Protein AF-A0A812TAD8-F1 (afdb_monomer_lite)

Structure (mmCIF, N/CA/C/O backbone):
data_AF-A0A812TAD8-F1
#
_entry.id   AF-A0A812TAD8-F1
#
loop_
_atom_site.group_PDB
_atom_site.id
_atom_site.type_symbol
_atom_site.label_atom_id
_atom_site.label_alt_id
_atom_site.label_comp_id
_atom_site.label_asym_id
_atom_site.label_entity_id
_atom_site.label_seq_id
_atom_site.pdbx_PDB_ins_code
_atom_site.Cartn_x
_atom_site.Cartn_y
_atom_site.Cartn_z
_atom_site.occupancy
_atom_site.B_iso_or_equiv
_atom_site.auth_seq_id
_atom_site.auth_comp_id
_atom_site.auth_asym_id
_atom_site.auth_atom_id
_atom_site.pdbx_PDB_model_num
ATOM 1 N N . ALA A 1 1 ? -6.724 8.523 0.392 1.00 80.69 1 ALA A N 1
ATOM 2 C CA . ALA A 1 1 ? -7.926 7.692 0.159 1.00 80.69 1 ALA A CA 1
ATOM 3 C C . ALA A 1 1 ? -8.614 8.134 -1.128 1.00 80.69 1 ALA A C 1
ATOM 5 O O . ALA A 1 1 ? -8.585 9.322 -1.426 1.00 80.69 1 ALA A O 1
ATOM 6 N N . VAL A 1 2 ? -9.219 7.210 -1.877 1.00 78.44 2 VAL A N 1
ATOM 7 C CA . VAL A 1 2 ? -10.034 7.530 -3.063 1.00 78.44 2 VAL A CA 1
ATOM 8 C C . VAL A 1 2 ? -11.506 7.395 -2.679 1.00 78.44 2 VAL A C 1
ATOM 10 O O . VAL A 1 2 ? -11.887 6.391 -2.084 1.00 78.44 2 VAL A O 1
ATOM 13 N N . THR A 1 3 ? -12.317 8.417 -2.946 1.00 87.31 3 THR A N 1
ATOM 14 C CA . THR A 1 3 ? -13.754 8.410 -2.620 1.00 87.31 3 THR A CA 1
ATOM 15 C C . THR A 1 3 ? -14.567 7.660 -3.677 1.00 87.31 3 THR A C 1
ATOM 17 O O . THR A 1 3 ? -14.092 7.411 -4.783 1.00 87.31 3 THR A O 1
ATOM 20 N N . THR A 1 4 ? -15.838 7.367 -3.386 1.00 82.81 4 THR A N 1
ATOM 21 C CA . THR A 1 4 ? -16.790 6.810 -4.371 1.00 82.81 4 THR A CA 1
ATOM 22 C C . THR A 1 4 ? -17.029 7.732 -5.574 1.00 82.81 4 THR A C 1
ATOM 24 O O . THR A 1 4 ? -17.463 7.273 -6.624 1.00 82.81 4 THR A O 1
ATOM 27 N N . GLY A 1 5 ? -16.711 9.025 -5.446 1.00 85.69 5 GLY A N 1
ATOM 28 C CA . GLY A 1 5 ? -16.698 9.998 -6.540 1.00 85.69 5 GLY A CA 1
ATOM 29 C C . GLY A 1 5 ? -15.369 10.072 -7.303 1.00 85.69 5 GLY A C 1
ATOM 30 O O . GLY A 1 5 ? -15.151 11.051 -8.011 1.00 85.69 5 GLY A O 1
ATOM 31 N N . TYR A 1 6 ? -14.469 9.095 -7.133 1.00 87.44 6 TYR A N 1
ATOM 32 C CA . TYR A 1 6 ? -13.137 9.036 -7.756 1.00 87.44 6 TYR A CA 1
ATOM 33 C C . TYR A 1 6 ? -12.222 10.223 -7.419 1.00 87.44 6 TYR A C 1
ATOM 35 O O . TYR A 1 6 ? -11.310 10.554 -8.178 1.00 87.44 6 TYR A O 1
ATOM 43 N N . GLN A 1 7 ? -12.444 10.884 -6.281 1.00 92.44 7 GLN A N 1
ATOM 44 C CA . GLN A 1 7 ? -11.595 11.985 -5.826 1.00 92.44 7 GLN A CA 1
ATOM 45 C C . GLN A 1 7 ? -10.517 11.474 -4.877 1.00 92.44 7 GLN A C 1
ATOM 47 O O . GLN A 1 7 ? -10.801 10.694 -3.965 1.00 92.44 7 GLN A O 1
ATOM 52 N N . LEU A 1 8 ? -9.286 11.954 -5.059 1.00 92.25 8 LEU A N 1
ATOM 53 C CA . LEU A 1 8 ? -8.203 11.708 -4.118 1.00 92.25 8 LEU A CA 1
ATOM 54 C C . LEU A 1 8 ? -8.278 12.700 -2.955 1.00 92.25 8 LEU A C 1
ATOM 56 O O . LEU A 1 8 ? -8.188 13.909 -3.147 1.00 92.25 8 LEU A O 1
ATOM 60 N N . VAL A 1 9 ? -8.400 12.166 -1.743 1.00 91.75 9 VAL A N 1
ATOM 61 C CA . VAL A 1 9 ? -8.322 12.917 -0.488 1.00 91.75 9 VAL A CA 1
ATOM 62 C C . VAL A 1 9 ? -7.076 12.470 0.269 1.00 91.75 9 VAL A C 1
ATOM 64 O O . VAL A 1 9 ? -6.924 11.280 0.571 1.00 91.75 9 VAL A O 1
ATOM 67 N N . CYS A 1 10 ? -6.200 13.420 0.590 1.00 90.69 10 CYS A N 1
ATOM 68 C CA . CYS A 1 10 ? -4.980 13.193 1.362 1.00 90.69 10 CYS A CA 1
ATOM 69 C C . CYS A 1 10 ? -5.065 13.880 2.729 1.00 90.69 10 CYS A C 1
ATOM 71 O O . CYS A 1 10 ? -5.654 14.951 2.864 1.00 90.69 10 CYS A O 1
ATOM 73 N N . PHE A 1 11 ? -4.488 13.245 3.744 1.00 90.06 11 PHE A N 1
ATOM 74 C CA . PHE A 1 11 ? -4.411 13.744 5.115 1.00 90.06 11 PHE A CA 1
ATOM 75 C C . PHE A 1 11 ? -3.192 13.121 5.808 1.00 90.06 11 PHE A C 1
ATOM 77 O O . PHE A 1 11 ? -2.805 12.004 5.469 1.00 90.06 11 PHE A O 1
ATOM 84 N N . GLY A 1 12 ? -2.616 13.818 6.792 1.00 89.12 12 GLY A N 1
ATOM 85 C CA . GLY A 1 12 ? -1.438 13.361 7.538 1.00 89.12 12 GLY A CA 1
ATOM 86 C C . GLY A 1 12 ? -0.249 14.315 7.418 1.00 89.12 12 GLY A C 1
ATOM 87 O O . GLY A 1 12 ? -0.435 15.513 7.195 1.00 89.12 12 GLY A O 1
ATOM 88 N N . ASP A 1 13 ? 0.967 13.786 7.596 1.00 86.25 13 ASP A N 1
ATOM 89 C CA . ASP A 1 13 ? 2.198 14.555 7.385 1.00 86.25 13 ASP A CA 1
ATOM 90 C C . ASP A 1 13 ? 2.289 15.055 5.939 1.00 86.25 13 ASP A C 1
ATOM 92 O O . ASP A 1 13 ? 1.987 14.337 4.984 1.00 86.25 13 ASP A O 1
ATOM 96 N N . ASN A 1 14 ? 2.733 16.300 5.789 1.00 94.25 14 ASN A N 1
ATOM 97 C CA . ASN A 1 14 ? 2.860 16.955 4.492 1.00 94.25 14 ASN A CA 1
ATOM 98 C C . ASN A 1 14 ? 4.188 17.706 4.342 1.00 94.25 14 ASN A C 1
ATOM 100 O O . ASN A 1 14 ? 4.284 18.695 3.617 1.00 94.25 14 ASN A O 1
ATOM 104 N N . LYS A 1 15 ? 5.232 17.279 5.059 1.00 94.62 15 LYS A N 1
ATOM 105 C CA . LYS A 1 15 ? 6.535 17.956 5.062 1.00 94.62 15 LYS A CA 1
ATOM 106 C C . LYS A 1 15 ? 7.171 18.080 3.671 1.00 94.62 15 LYS A C 1
ATOM 108 O O . LYS A 1 15 ? 7.939 19.012 3.436 1.00 94.62 15 LYS A O 1
ATOM 113 N N . PHE A 1 16 ? 6.883 17.142 2.776 1.00 94.31 16 PHE A N 1
ATOM 114 C CA . PHE A 1 16 ? 7.415 17.088 1.416 1.00 94.31 16 PHE A CA 1
ATOM 115 C C . PHE A 1 16 ? 6.367 17.405 0.343 1.00 94.31 16 PHE A C 1
ATOM 117 O O . PHE A 1 16 ? 6.663 17.241 -0.836 1.00 94.31 16 PHE A O 1
ATOM 124 N N . GLY A 1 17 ? 5.159 17.833 0.722 1.00 96.12 17 GLY A N 1
ATOM 125 C CA . GLY A 1 17 ? 4.048 18.006 -0.217 1.00 96.12 17 GLY A CA 1
ATOM 126 C C . GLY A 1 17 ? 3.370 16.690 -0.615 1.00 96.12 17 GLY A C 1
ATOM 127 O O . GLY A 1 17 ? 2.677 16.630 -1.625 1.00 96.12 17 GLY A O 1
ATOM 128 N N . GLN A 1 18 ? 3.563 15.603 0.144 1.00 95.94 18 GLN A N 1
ATOM 129 C CA . GLN A 1 18 ? 2.979 14.290 -0.166 1.00 95.94 18 GLN A CA 1
ATOM 130 C C . GLN A 1 18 ? 1.449 14.216 -0.000 1.00 95.94 18 GLN A C 1
ATOM 132 O O . GLN A 1 18 ? 0.826 13.250 -0.443 1.00 95.94 18 GLN A O 1
ATOM 137 N N . CYS A 1 19 ? 0.837 15.243 0.592 1.00 95.56 19 CYS A N 1
ATOM 138 C CA . CYS A 1 19 ? -0.606 15.458 0.643 1.00 95.56 19 CYS A CA 1
ATOM 139 C C . CYS A 1 19 ? -1.090 16.590 -0.288 1.00 95.56 19 CYS A C 1
ATOM 141 O O . CYS A 1 19 ? -2.298 16.818 -0.359 1.00 95.56 19 CYS A O 1
ATOM 143 N N . ASP A 1 20 ? -0.199 17.270 -1.020 1.00 96.31 20 ASP A N 1
ATOM 144 C CA . ASP A 1 20 ? -0.552 18.363 -1.936 1.00 96.31 20 ASP A CA 1
ATOM 145 C C . ASP A 1 20 ? -1.085 17.805 -3.265 1.00 96.31 20 ASP A C 1
ATOM 147 O O . ASP A 1 20 ? -0.381 17.748 -4.274 1.00 96.31 20 ASP A O 1
ATOM 151 N N . VAL A 1 21 ? -2.347 17.362 -3.259 1.00 96.12 21 VAL A N 1
ATOM 152 C CA . VAL A 1 21 ? -3.009 16.785 -4.440 1.00 96.12 21 VAL A CA 1
ATOM 153 C C . VAL A 1 21 ? -2.995 17.792 -5.603 1.00 96.12 21 VAL A C 1
ATOM 155 O O . VAL A 1 21 ? -3.567 18.879 -5.469 1.00 96.12 21 VAL A O 1
ATOM 158 N N . PRO A 1 22 ? -2.403 17.447 -6.766 1.00 95.50 22 PRO A N 1
ATOM 159 C CA . PRO A 1 22 ? -2.375 18.342 -7.915 1.00 95.50 22 PRO A CA 1
ATOM 160 C C . PRO A 1 22 ? -3.795 18.704 -8.387 1.00 95.50 22 PRO A C 1
ATOM 162 O O . PRO A 1 22 ? -4.591 17.797 -8.645 1.00 95.50 22 PRO A O 1
ATOM 165 N N . PRO A 1 23 ? -4.126 19.995 -8.595 1.00 91.88 23 PRO A N 1
ATOM 166 C CA . PRO A 1 23 ? -5.462 20.403 -9.047 1.00 91.88 23 PRO A CA 1
ATOM 167 C C . PRO A 1 23 ? -5.883 19.788 -10.390 1.00 91.88 23 PRO A C 1
ATOM 169 O O . PRO A 1 23 ? -7.070 19.647 -10.671 1.00 91.88 23 PRO A O 1
ATOM 172 N N . SER A 1 24 ? -4.909 19.418 -11.224 1.00 91.94 24 SER A N 1
ATOM 173 C CA . SER A 1 24 ? -5.101 18.809 -12.542 1.00 91.94 24 SER A CA 1
ATOM 174 C C . SER A 1 24 ? -5.111 17.275 -12.535 1.00 91.94 24 SER A C 1
ATOM 176 O O . SER A 1 24 ? -5.134 16.683 -13.611 1.00 91.94 24 SER A O 1
ATOM 178 N N . LEU A 1 25 ? -5.082 16.618 -11.367 1.00 94.62 25 LEU A N 1
ATOM 179 C CA . LEU A 1 25 ? -4.992 15.154 -11.270 1.00 94.62 25 LEU A CA 1
ATOM 180 C C . LEU A 1 25 ? -6.200 14.433 -11.899 1.00 94.62 25 LEU A C 1
ATOM 182 O O . LEU A 1 25 ? -6.051 13.353 -12.468 1.00 94.62 25 LEU A O 1
ATOM 186 N N . GLY A 1 26 ? -7.387 15.040 -11.827 1.00 93.56 26 GLY A N 1
ATOM 187 C CA . GLY A 1 26 ? -8.627 14.450 -12.333 1.00 93.56 26 GLY A CA 1
ATOM 188 C C . GLY A 1 26 ? -9.139 13.289 -11.472 1.00 93.56 26 GLY A C 1
ATOM 189 O O . GLY A 1 26 ? -8.872 13.223 -10.272 1.00 93.56 26 GLY A O 1
ATOM 190 N N . MET A 1 27 ? -9.918 12.392 -12.085 1.00 92.44 27 MET A N 1
ATOM 191 C CA . MET A 1 27 ? -10.475 11.211 -11.414 1.00 92.44 27 MET A CA 1
ATOM 192 C C . MET A 1 27 ? -9.406 10.136 -11.214 1.00 92.44 27 MET A C 1
ATOM 194 O O . MET A 1 27 ? -8.676 9.812 -12.152 1.00 92.44 27 MET A O 1
ATOM 198 N N . VAL A 1 28 ? -9.357 9.556 -10.018 1.00 91.38 28 VAL A N 1
ATOM 199 C CA . VAL A 1 28 ? -8.354 8.576 -9.580 1.00 91.38 28 VAL A CA 1
ATOM 200 C C . VAL A 1 28 ? -9.002 7.210 -9.372 1.00 91.38 28 VAL A C 1
ATOM 202 O O . VAL A 1 28 ? -10.064 7.115 -8.764 1.00 91.38 28 VAL A O 1
ATOM 205 N N . THR A 1 29 ? -8.357 6.152 -9.863 1.00 83.31 29 THR A N 1
ATOM 206 C CA . THR A 1 29 ? -8.818 4.754 -9.757 1.00 83.31 29 THR A CA 1
ATOM 207 C C . THR A 1 29 ? -7.962 3.915 -8.815 1.00 83.31 29 THR A C 1
ATOM 209 O O . THR A 1 29 ? -8.467 2.969 -8.218 1.00 83.31 29 THR A O 1
ATOM 212 N N . ALA A 1 30 ? -6.692 4.273 -8.632 1.00 83.50 30 ALA A N 1
ATOM 213 C CA . ALA A 1 30 ? -5.810 3.645 -7.656 1.00 83.50 30 ALA A CA 1
ATOM 214 C C . ALA A 1 30 ? -4.862 4.677 -7.049 1.00 83.50 30 ALA A C 1
ATOM 216 O O . ALA A 1 30 ? -4.491 5.659 -7.692 1.00 83.50 30 ALA A O 1
ATOM 217 N N . VAL A 1 31 ? -4.450 4.449 -5.807 1.00 92.75 31 VAL A N 1
ATOM 218 C CA . VAL A 1 31 ? -3.470 5.287 -5.116 1.00 92.75 31 VAL A CA 1
ATOM 219 C C . VAL A 1 31 ? -2.567 4.415 -4.258 1.00 92.75 31 VAL A C 1
ATOM 221 O O . VAL A 1 31 ? -3.023 3.434 -3.675 1.00 92.75 31 VAL A O 1
ATOM 224 N N . SER A 1 32 ? -1.302 4.798 -4.149 1.00 94.50 32 SER A N 1
ATOM 225 C CA . SER A 1 32 ? -0.365 4.237 -3.187 1.00 94.50 32 SER A CA 1
ATOM 226 C C . SER A 1 32 ? 0.439 5.360 -2.540 1.00 94.50 32 SER A C 1
ATOM 228 O O . SER A 1 32 ? 0.877 6.289 -3.220 1.00 94.50 32 SER A O 1
ATOM 230 N N . ALA A 1 33 ? 0.585 5.289 -1.220 1.00 93.06 33 ALA A N 1
ATOM 231 C CA . ALA A 1 33 ? 1.380 6.222 -0.436 1.00 93.06 33 ALA A CA 1
ATOM 232 C C . ALA A 1 33 ? 2.666 5.521 0.007 1.00 93.06 33 ALA A C 1
ATOM 234 O O . ALA A 1 33 ? 2.599 4.472 0.645 1.00 93.06 33 ALA A O 1
ATOM 235 N N . GLY A 1 34 ? 3.806 6.105 -0.350 1.00 92.56 34 GLY A N 1
ATOM 236 C CA . GLY A 1 34 ? 5.115 5.732 0.173 1.00 92.56 34 GLY A CA 1
ATOM 237 C C . GLY A 1 34 ? 5.449 6.513 1.444 1.00 92.56 34 GLY A C 1
ATOM 238 O O . GLY A 1 34 ? 4.606 7.219 2.001 1.00 92.56 34 GLY A O 1
ATOM 239 N N . THR A 1 35 ? 6.702 6.444 1.899 1.00 91.31 35 THR A N 1
ATOM 240 C CA . THR A 1 35 ? 7.126 7.148 3.129 1.00 91.31 35 THR A CA 1
ATOM 241 C C . THR A 1 35 ? 7.030 8.670 3.003 1.00 91.31 35 THR A C 1
ATOM 243 O O . THR A 1 35 ? 6.707 9.362 3.968 1.00 91.31 35 THR A O 1
ATOM 246 N N . GLY A 1 36 ? 7.356 9.212 1.828 1.00 93.75 36 GLY A N 1
ATOM 247 C CA . GLY A 1 36 ? 7.440 10.658 1.610 1.00 93.75 36 GLY A CA 1
ATOM 248 C C . GLY A 1 36 ? 6.779 11.145 0.330 1.00 93.75 36 GLY A C 1
ATOM 249 O O . GLY A 1 36 ? 6.905 12.325 0.023 1.00 93.75 36 GLY A O 1
ATOM 250 N N . HIS A 1 37 ? 6.107 10.278 -0.423 1.00 97.38 37 HIS A N 1
ATOM 251 C CA . HIS A 1 37 ? 5.472 10.597 -1.700 1.00 97.38 37 HIS A CA 1
ATOM 252 C C . HIS A 1 37 ? 4.175 9.813 -1.875 1.00 97.38 37 HIS A C 1
ATOM 254 O O . HIS A 1 37 ? 3.965 8.774 -1.254 1.00 97.38 37 HIS A O 1
ATOM 260 N N . THR A 1 38 ? 3.309 10.314 -2.746 1.00 98.19 38 THR A N 1
ATOM 261 C CA . THR A 1 38 ? 2.035 9.690 -3.101 1.00 98.19 38 THR A CA 1
ATOM 262 C C . THR A 1 38 ? 1.969 9.542 -4.609 1.00 98.19 38 THR A C 1
ATOM 264 O O . THR A 1 38 ? 2.282 10.477 -5.342 1.00 98.19 38 THR A O 1
ATOM 267 N N . CYS A 1 39 ? 1.527 8.380 -5.076 1.00 97.88 39 CYS A N 1
ATOM 268 C CA . CYS A 1 39 ? 1.320 8.093 -6.486 1.00 97.88 39 CYS A CA 1
ATOM 269 C C . CYS A 1 39 ? -0.128 7.683 -6.738 1.00 97.88 39 CYS A C 1
ATOM 271 O O . CYS A 1 39 ? -0.678 6.841 -6.031 1.00 97.88 39 CYS A O 1
ATOM 273 N N . ALA A 1 40 ? -0.740 8.263 -7.764 1.00 97.06 40 ALA A N 1
ATOM 274 C CA . ALA A 1 40 ? -2.128 8.048 -8.131 1.00 97.06 40 ALA A CA 1
ATOM 275 C C . ALA A 1 40 ? -2.247 7.681 -9.612 1.00 97.06 40 ALA A C 1
ATOM 277 O O . ALA A 1 40 ? -1.643 8.317 -10.477 1.00 97.06 40 ALA A O 1
ATOM 278 N N . VAL A 1 41 ? -3.048 6.657 -9.894 1.00 91.38 41 VAL A N 1
ATOM 279 C CA . VAL A 1 41 ? -3.439 6.254 -11.245 1.00 91.38 41 VAL A CA 1
ATOM 280 C C . VAL A 1 41 ? -4.763 6.929 -11.569 1.00 91.38 41 VAL A C 1
ATOM 282 O O . VAL A 1 41 ? -5.736 6.798 -10.823 1.00 91.38 41 VAL A O 1
ATOM 285 N N . THR A 1 42 ? -4.805 7.671 -12.670 1.00 93.06 42 THR A N 1
ATOM 286 C CA . THR A 1 42 ? -6.022 8.347 -13.124 1.00 93.06 42 THR A CA 1
ATOM 287 C C . THR A 1 42 ? -6.961 7.379 -13.847 1.00 93.06 42 THR A C 1
ATOM 289 O O . THR A 1 42 ? -6.560 6.301 -14.282 1.00 93.06 42 THR A O 1
ATOM 292 N N . MET A 1 43 ? -8.215 7.778 -14.065 1.00 86.44 43 MET A N 1
ATOM 293 C CA . MET A 1 43 ? -9.185 6.994 -14.846 1.00 86.44 43 MET A CA 1
ATOM 294 C C . MET A 1 43 ? -8.752 6.761 -16.307 1.00 86.44 43 MET A C 1
ATOM 296 O O . MET A 1 43 ? -9.209 5.816 -16.943 1.00 86.44 43 MET A O 1
ATOM 300 N N . HIS A 1 44 ? -7.842 7.584 -16.834 1.00 87.62 44 HIS A N 1
ATOM 301 C CA . HIS A 1 44 ? -7.238 7.395 -18.158 1.00 87.62 44 HIS A CA 1
ATOM 302 C C . HIS A 1 44 ? -5.984 6.500 -18.129 1.00 87.62 44 HIS A C 1
ATOM 304 O O . HIS A 1 44 ? -5.349 6.300 -19.162 1.00 87.62 44 HIS A O 1
ATOM 310 N N . GLY A 1 45 ? -5.615 5.975 -16.956 1.00 85.62 45 GLY A N 1
ATOM 311 C CA . GLY A 1 45 ? -4.446 5.123 -16.750 1.00 85.62 45 GLY A CA 1
ATOM 312 C C . GLY A 1 45 ? -3.111 5.868 -16.734 1.00 85.62 45 GLY A C 1
ATOM 313 O O . GLY A 1 45 ? -2.064 5.233 -16.833 1.00 85.62 45 GLY A O 1
ATOM 314 N N . SER A 1 46 ? -3.116 7.200 -16.619 1.00 95.81 46 SER A N 1
ATOM 315 C CA . SER A 1 46 ? -1.892 7.974 -16.380 1.00 95.81 46 SER A CA 1
ATOM 316 C C . SER A 1 46 ? -1.452 7.819 -14.927 1.00 95.81 46 SER A C 1
ATOM 318 O O . SER A 1 46 ? -2.287 7.867 -14.026 1.00 95.81 46 SER A O 1
ATOM 320 N N . LEU A 1 47 ? -0.147 7.696 -14.691 1.00 97.69 47 LEU A N 1
ATOM 321 C CA . LEU A 1 47 ? 0.427 7.722 -13.348 1.00 97.69 47 LEU A CA 1
ATOM 322 C C . LEU A 1 47 ? 0.927 9.129 -13.012 1.00 97.69 47 LEU A C 1
ATOM 324 O O . LEU A 1 47 ? 1.698 9.709 -13.774 1.00 97.69 47 LEU A O 1
ATOM 328 N N . VAL A 1 48 ? 0.522 9.659 -11.861 1.00 98.19 48 VAL A N 1
ATOM 329 C CA . VAL A 1 48 ? 1.004 10.940 -11.334 1.00 98.19 48 VAL A CA 1
ATOM 330 C C . VAL A 1 48 ? 1.521 10.724 -9.920 1.00 98.19 48 VAL A C 1
ATOM 332 O O . VAL A 1 48 ? 0.790 10.230 -9.066 1.00 98.19 48 VAL A O 1
ATOM 335 N N . CYS A 1 49 ? 2.768 11.116 -9.672 1.00 98.19 49 CYS A N 1
ATOM 336 C CA . CYS A 1 49 ? 3.398 11.051 -8.358 1.00 98.19 49 CYS A CA 1
ATOM 337 C C . CYS A 1 49 ? 3.765 12.456 -7.872 1.00 98.19 49 CYS A C 1
ATOM 339 O O . CYS A 1 49 ? 4.183 13.299 -8.667 1.00 98.19 49 CYS A O 1
ATOM 341 N N . PHE A 1 50 ? 3.595 12.714 -6.579 1.00 98.31 50 PHE A N 1
ATOM 342 C CA . PHE A 1 50 ? 3.879 14.000 -5.946 1.00 98.31 50 PHE A CA 1
ATOM 343 C C . PHE A 1 50 ? 4.378 13.815 -4.506 1.00 98.31 50 PHE A C 1
ATOM 345 O O . PHE A 1 50 ? 4.110 12.801 -3.861 1.00 98.31 50 PHE A O 1
ATOM 352 N N . GLY A 1 51 ? 5.121 14.801 -4.000 1.00 98.12 51 GLY A N 1
ATOM 353 C CA . GLY A 1 51 ? 5.780 14.756 -2.695 1.00 98.12 51 GLY A CA 1
ATOM 354 C C . GLY A 1 51 ? 7.306 14.748 -2.812 1.00 98.12 51 GLY A C 1
ATOM 355 O O . GLY A 1 51 ? 7.890 15.420 -3.665 1.00 98.12 51 GLY A O 1
ATOM 356 N N . ARG A 1 52 ? 7.971 13.978 -1.947 1.00 97.00 52 ARG A N 1
ATOM 357 C CA . ARG A 1 52 ? 9.427 13.806 -1.939 1.00 97.00 52 ARG A CA 1
ATOM 358 C C . ARG A 1 52 ? 9.900 13.217 -3.270 1.00 97.00 52 ARG A C 1
ATOM 360 O O . ARG A 1 52 ? 9.402 12.190 -3.713 1.00 97.00 52 ARG A O 1
ATOM 367 N N . ASN A 1 53 ? 10.906 13.855 -3.869 1.00 96.50 53 ASN A N 1
ATOM 368 C CA . ASN A 1 53 ? 11.519 13.395 -5.119 1.00 96.50 53 ASN A CA 1
ATOM 369 C C . ASN A 1 53 ? 13.061 13.420 -5.077 1.00 96.50 53 ASN A C 1
ATOM 371 O O . ASN A 1 53 ? 13.740 13.666 -6.070 1.00 96.50 53 ASN A O 1
ATOM 375 N N . SER A 1 54 ? 13.647 13.245 -3.891 1.00 94.06 54 SER A N 1
ATOM 376 C CA . SER A 1 54 ? 15.103 13.330 -3.687 1.00 94.06 54 SER A CA 1
ATOM 377 C C . SER A 1 54 ? 15.900 12.187 -4.332 1.00 94.06 54 SER A C 1
ATOM 379 O O . SER A 1 54 ? 17.117 12.292 -4.484 1.00 94.06 54 SER A O 1
ATOM 381 N N . ARG A 1 55 ? 15.226 11.084 -4.662 1.00 93.06 55 ARG A N 1
ATOM 382 C CA . ARG A 1 55 ? 15.763 9.845 -5.239 1.00 93.06 55 ARG A CA 1
ATOM 383 C C . ARG A 1 55 ? 15.117 9.507 -6.585 1.00 93.06 55 ARG A C 1
ATOM 385 O O . ARG A 1 55 ? 15.420 8.451 -7.139 1.00 93.06 55 ARG A O 1
ATOM 392 N N . GLY A 1 56 ? 14.273 10.389 -7.118 1.00 95.50 56 GLY A N 1
ATOM 393 C CA . GLY A 1 56 ? 13.503 10.169 -8.342 1.00 95.50 56 GLY A CA 1
ATOM 394 C C . GLY A 1 56 ? 12.231 9.343 -8.127 1.00 95.50 56 GLY A C 1
ATOM 395 O O . GLY A 1 56 ? 11.747 8.720 -9.065 1.00 95.50 56 GLY A O 1
ATOM 396 N N . GLU A 1 57 ? 11.713 9.284 -6.897 1.00 95.44 57 GLU A N 1
ATOM 397 C CA . GLU A 1 57 ? 10.512 8.533 -6.496 1.00 95.44 57 GLU A CA 1
ATOM 398 C C . GLU A 1 57 ? 9.250 8.975 -7.260 1.00 95.44 57 GLU A C 1
ATOM 400 O O . GLU A 1 57 ? 8.316 8.189 -7.436 1.00 95.44 57 GLU A O 1
ATOM 405 N N . CYS A 1 58 ? 9.243 10.228 -7.730 1.00 97.69 58 CYS A N 1
ATOM 406 C CA . CYS A 1 58 ? 8.185 10.843 -8.526 1.00 97.69 58 CYS A CA 1
ATOM 407 C C . CYS A 1 58 ? 8.577 11.069 -10.000 1.00 97.69 58 CYS A C 1
ATOM 409 O O . CYS A 1 58 ? 7.777 11.627 -10.751 1.00 97.69 58 CYS A O 1
ATOM 411 N N . ASP A 1 59 ? 9.768 10.638 -10.438 1.00 97.38 59 ASP A N 1
ATOM 412 C CA . ASP A 1 59 ? 10.234 10.777 -11.827 1.00 97.38 59 ASP A CA 1
ATOM 413 C C . ASP A 1 59 ? 9.576 9.721 -12.733 1.00 97.38 59 ASP A C 1
ATOM 415 O O . ASP A 1 59 ? 10.227 8.790 -13.217 1.00 97.38 59 ASP A O 1
ATOM 419 N N . VAL A 1 60 ? 8.264 9.854 -12.946 1.00 97.94 60 VAL A N 1
ATOM 420 C CA . VAL A 1 60 ? 7.472 8.946 -13.787 1.00 97.94 60 VAL A CA 1
ATOM 421 C C . VAL A 1 60 ? 8.054 8.916 -15.214 1.00 97.94 60 VAL A C 1
ATOM 423 O O . VAL A 1 60 ? 8.133 9.970 -15.854 1.00 97.94 60 VAL A O 1
ATOM 426 N N . PRO A 1 61 ? 8.444 7.741 -15.750 1.00 97.12 61 PRO A N 1
ATOM 427 C CA . PRO A 1 61 ? 8.964 7.635 -17.111 1.00 97.12 61 PRO A CA 1
ATOM 428 C C . PRO A 1 61 ? 7.957 8.125 -18.159 1.00 97.12 61 PRO A C 1
ATOM 430 O O . PRO A 1 61 ? 6.780 7.763 -18.123 1.00 97.12 61 PRO A O 1
ATOM 433 N N . ALA A 1 62 ? 8.421 8.922 -19.125 1.00 94.94 62 ALA A N 1
ATOM 434 C CA . ALA A 1 62 ? 7.561 9.506 -20.160 1.00 94.94 62 ALA A CA 1
ATOM 435 C C . ALA A 1 62 ? 6.904 8.451 -21.072 1.00 94.94 62 ALA A C 1
ATOM 437 O O . ALA A 1 62 ? 5.837 8.685 -21.633 1.00 94.94 62 ALA A O 1
ATOM 438 N N . ASP A 1 63 ? 7.533 7.285 -21.207 1.00 94.44 63 ASP A N 1
ATOM 439 C CA . ASP A 1 63 ? 7.097 6.140 -22.003 1.00 94.44 63 ASP A CA 1
ATOM 440 C C . ASP A 1 63 ? 6.428 5.034 -21.161 1.00 94.44 63 ASP A C 1
ATOM 442 O O . ASP A 1 63 ? 6.234 3.917 -21.643 1.00 94.44 63 ASP A O 1
ATOM 446 N N . LEU A 1 64 ? 6.017 5.333 -19.919 1.00 95.75 64 LEU A N 1
ATOM 447 C CA . LEU A 1 64 ? 5.377 4.359 -19.025 1.00 95.75 64 LEU A CA 1
ATOM 448 C C . LEU A 1 64 ? 4.040 3.817 -19.566 1.00 95.75 64 LEU A C 1
ATOM 450 O O . LEU A 1 64 ? 3.622 2.728 -19.182 1.00 95.75 64 LEU A O 1
ATOM 454 N N . GLY A 1 65 ? 3.362 4.524 -20.468 1.00 94.38 65 GLY A N 1
ATOM 455 C CA . GLY A 1 65 ? 2.087 4.074 -21.034 1.00 94.38 65 GLY A CA 1
ATOM 456 C C . GLY A 1 65 ? 0.957 3.968 -19.999 1.00 94.38 65 GLY A C 1
ATOM 457 O O . GLY A 1 65 ? 0.958 4.660 -18.984 1.00 94.38 65 GLY A O 1
ATOM 458 N N . ILE A 1 66 ? -0.039 3.121 -20.287 1.00 90.50 66 ILE A N 1
ATOM 459 C CA . ILE A 1 66 ? -1.234 2.942 -19.444 1.00 90.50 66 ILE A CA 1
ATOM 460 C C . ILE A 1 66 ? -0.903 2.035 -18.259 1.00 90.50 66 ILE A C 1
ATOM 462 O O . ILE A 1 66 ? -0.521 0.878 -18.454 1.00 90.50 66 ILE A O 1
ATOM 466 N N . VAL A 1 67 ? -1.126 2.547 -17.053 1.00 87.38 67 VAL A N 1
ATOM 467 C CA . VAL A 1 67 ? -0.951 1.876 -15.761 1.00 87.38 67 VAL A CA 1
ATOM 468 C C . VAL A 1 67 ? -2.316 1.532 -15.173 1.00 87.38 67 VAL A C 1
ATOM 470 O O . VAL A 1 67 ? -3.259 2.309 -15.298 1.00 87.38 67 VAL A O 1
ATOM 473 N N . TRP A 1 68 ? -2.427 0.379 -14.514 1.00 81.19 68 TRP A N 1
ATOM 474 C CA . TRP A 1 68 ? -3.652 -0.016 -13.799 1.00 81.19 68 TRP A CA 1
ATOM 475 C C . TRP A 1 68 ? -3.429 -0.276 -12.306 1.00 81.19 68 TRP A C 1
ATOM 477 O O . TRP A 1 68 ? -4.389 -0.285 -11.541 1.00 81.19 68 TRP A O 1
ATOM 487 N N . SER A 1 69 ? -2.176 -0.451 -11.879 1.00 84.50 69 SER A N 1
ATOM 488 C CA . SER A 1 69 ? -1.812 -0.645 -10.476 1.00 84.50 69 SER A CA 1
ATOM 489 C C . SER A 1 69 ? -0.475 0.019 -10.162 1.00 84.50 69 SER A C 1
ATOM 491 O O . SER A 1 69 ? 0.420 0.074 -11.010 1.00 84.50 69 SER A O 1
ATOM 493 N N . VAL A 1 70 ? -0.343 0.531 -8.940 1.00 95.06 70 VAL A N 1
ATOM 494 C CA . VAL A 1 70 ? 0.860 1.193 -8.433 1.00 95.06 70 VAL A CA 1
ATOM 495 C C . VAL A 1 70 ? 1.106 0.798 -6.981 1.00 95.06 70 VAL A C 1
ATOM 497 O O . VAL A 1 70 ? 0.166 0.670 -6.200 1.00 95.06 70 VAL A O 1
ATOM 500 N N . SER A 1 71 ? 2.377 0.654 -6.615 1.00 95.88 71 SER A N 1
ATOM 501 C CA . SER A 1 71 ? 2.832 0.497 -5.238 1.00 95.88 71 SER A CA 1
ATOM 502 C C . SER A 1 71 ? 4.048 1.391 -4.981 1.00 95.88 71 SER A C 1
ATOM 504 O O . SER A 1 71 ? 5.018 1.364 -5.740 1.00 95.88 71 SER A O 1
ATOM 506 N N . ALA A 1 72 ? 3.973 2.210 -3.935 1.00 95.75 72 ALA A N 1
ATOM 507 C CA . ALA A 1 72 ? 5.009 3.145 -3.516 1.00 95.75 72 ALA A CA 1
ATOM 508 C C . ALA A 1 72 ? 5.674 2.647 -2.222 1.00 95.75 72 ALA A C 1
ATOM 510 O O . ALA A 1 72 ? 4.987 2.386 -1.238 1.00 95.75 72 ALA A O 1
ATOM 511 N N . GLY A 1 73 ? 7.002 2.512 -2.248 1.00 93.81 73 GLY A N 1
ATOM 512 C CA . GLY A 1 73 ? 7.839 2.110 -1.116 1.00 93.81 73 GLY A CA 1
ATOM 513 C C . GLY A 1 73 ? 8.444 3.306 -0.368 1.00 93.81 73 GLY A C 1
ATOM 514 O O . GLY A 1 73 ? 7.867 4.393 -0.336 1.00 93.81 73 GLY A O 1
ATOM 515 N N . ASP A 1 74 ? 9.629 3.128 0.230 1.00 92.75 74 ASP A N 1
ATOM 516 C CA . ASP A 1 74 ? 10.315 4.208 0.973 1.00 92.75 74 ASP A CA 1
ATOM 517 C C . ASP A 1 74 ? 10.901 5.274 0.049 1.00 92.75 74 ASP A C 1
ATOM 519 O O . ASP A 1 74 ? 10.599 6.459 0.171 1.00 92.75 74 ASP A O 1
ATOM 523 N N . ASP A 1 75 ? 11.735 4.820 -0.885 1.00 92.62 75 ASP A N 1
ATOM 524 C CA . ASP A 1 75 ? 12.483 5.664 -1.811 1.00 92.62 75 ASP A CA 1
ATOM 525 C C . ASP A 1 75 ? 12.257 5.209 -3.276 1.00 92.62 75 ASP A C 1
ATOM 527 O O . ASP A 1 75 ? 13.031 5.580 -4.155 1.00 92.62 75 ASP A O 1
ATOM 531 N N . HIS A 1 76 ? 11.248 4.379 -3.580 1.00 96.38 76 HIS A N 1
ATOM 532 C CA . HIS A 1 76 ? 10.946 3.917 -4.946 1.00 96.38 76 HIS A CA 1
ATOM 533 C C . HIS A 1 76 ? 9.449 3.719 -5.202 1.00 96.38 76 HIS A C 1
ATOM 535 O O . HIS A 1 76 ? 8.643 3.611 -4.279 1.00 96.38 76 HIS A O 1
ATOM 541 N N . THR A 1 77 ? 9.088 3.650 -6.480 1.00 98.12 77 THR A N 1
ATOM 542 C CA . THR A 1 77 ? 7.726 3.419 -6.964 1.00 98.12 77 THR A CA 1
ATOM 543 C C . THR A 1 77 ? 7.754 2.330 -8.023 1.00 98.12 77 THR A C 1
ATOM 545 O O . THR A 1 77 ? 8.589 2.367 -8.923 1.00 98.12 77 THR A O 1
ATOM 548 N N . CYS A 1 78 ? 6.819 1.387 -7.952 1.00 97.62 78 CYS A N 1
ATOM 549 C CA . CYS A 1 78 ? 6.613 0.358 -8.962 1.00 97.62 78 CYS A CA 1
ATOM 550 C C . CYS A 1 78 ? 5.188 0.424 -9.509 1.00 97.62 78 CYS A C 1
ATOM 552 O O . CYS A 1 78 ? 4.221 0.537 -8.759 1.00 97.62 78 CYS A O 1
ATOM 554 N N . ALA A 1 79 ? 5.057 0.327 -10.826 1.00 95.44 79 ALA A N 1
ATOM 555 C CA . ALA A 1 79 ? 3.787 0.379 -11.531 1.00 95.44 79 ALA A CA 1
ATOM 556 C C . ALA A 1 79 ? 3.628 -0.837 -12.445 1.00 95.44 79 ALA A C 1
ATOM 558 O O . ALA A 1 79 ? 4.595 -1.282 -13.067 1.00 95.44 79 ALA A O 1
ATOM 559 N N . ILE A 1 80 ? 2.400 -1.347 -12.549 1.00 89.19 80 ILE A N 1
ATOM 560 C CA . ILE A 1 80 ? 2.040 -2.393 -13.507 1.00 89.19 80 ILE A CA 1
ATOM 561 C C . ILE A 1 80 ? 1.339 -1.739 -14.694 1.00 89.19 80 ILE A C 1
ATOM 563 O O . ILE A 1 80 ? 0.276 -1.123 -14.564 1.00 89.19 80 ILE A O 1
ATOM 567 N N . GLN A 1 81 ? 1.942 -1.893 -15.867 1.00 88.56 81 GLN A N 1
ATOM 568 C CA . GLN A 1 81 ? 1.356 -1.484 -17.136 1.00 88.56 81 GLN A CA 1
ATOM 569 C C . GLN A 1 81 ? 0.175 -2.395 -17.508 1.00 88.56 81 GLN A C 1
ATOM 571 O O . GLN A 1 81 ? 0.081 -3.536 -17.061 1.00 88.56 81 GLN A O 1
ATOM 576 N N . SER A 1 82 ? -0.708 -1.933 -18.392 1.00 83.19 82 SER A N 1
ATOM 577 C CA . SER A 1 82 ? -1.828 -2.727 -18.939 1.00 83.19 82 SER A CA 1
ATOM 578 C C . SER A 1 82 ? -1.404 -4.036 -19.627 1.00 83.19 82 SER A C 1
ATOM 580 O O . SER A 1 82 ? -2.196 -4.967 -19.717 1.00 83.19 82 SER A O 1
ATOM 582 N N . SER A 1 83 ? -0.146 -4.143 -20.067 1.00 85.38 83 SER A N 1
ATOM 583 C CA . SER A 1 83 ? 0.456 -5.378 -20.592 1.00 85.38 83 SER A CA 1
ATOM 584 C C . SER A 1 83 ? 0.854 -6.395 -19.510 1.00 85.38 83 SER A C 1
ATOM 586 O O . SER A 1 83 ? 1.300 -7.493 -19.836 1.00 85.38 83 SER A O 1
ATOM 588 N N . GLY A 1 84 ? 0.757 -6.027 -18.229 1.00 82.88 84 GLY A N 1
ATOM 589 C CA . GLY A 1 84 ? 1.253 -6.797 -17.086 1.00 82.88 84 GLY A CA 1
ATOM 590 C C . GLY A 1 84 ? 2.741 -6.587 -16.785 1.00 82.88 84 GLY A C 1
ATOM 591 O O . GLY A 1 84 ? 3.244 -7.138 -15.810 1.00 82.88 84 GLY A O 1
ATOM 592 N N . ARG A 1 85 ? 3.473 -5.801 -17.584 1.00 94.69 85 ARG A N 1
ATOM 593 C CA . ARG A 1 85 ? 4.884 -5.486 -17.313 1.00 94.69 85 ARG A CA 1
ATOM 594 C C . ARG A 1 85 ? 5.010 -4.552 -16.106 1.00 94.69 85 ARG A C 1
ATOM 596 O O . ARG A 1 85 ? 4.290 -3.559 -16.011 1.00 94.69 85 ARG A O 1
ATOM 603 N N . ILE A 1 86 ? 5.970 -4.846 -15.230 1.00 96.06 86 ILE A N 1
ATOM 604 C CA . ILE A 1 86 ? 6.352 -3.969 -14.119 1.00 96.06 86 ILE A CA 1
ATOM 605 C C . ILE A 1 86 ? 7.423 -2.981 -14.580 1.00 96.06 86 ILE A C 1
ATOM 607 O O . ILE A 1 86 ? 8.390 -3.359 -15.245 1.00 96.06 86 ILE A O 1
ATOM 611 N N . VAL A 1 87 ? 7.260 -1.721 -14.189 1.00 97.88 87 VAL A N 1
ATOM 612 C CA . VAL A 1 87 ? 8.290 -0.686 -14.285 1.00 97.88 87 VAL A CA 1
ATOM 613 C C . VAL A 1 87 ? 8.460 -0.063 -12.906 1.00 97.88 87 VAL A C 1
ATOM 615 O O . VAL A 1 87 ? 7.489 0.416 -12.322 1.00 97.88 87 VAL A O 1
ATOM 618 N N . CYS A 1 88 ? 9.689 -0.072 -12.395 1.00 97.56 88 CYS A N 1
ATOM 619 C CA . CYS A 1 88 ? 10.047 0.564 -11.134 1.00 97.56 88 CYS A CA 1
ATOM 620 C C . CYS A 1 88 ? 11.007 1.733 -11.381 1.00 97.56 88 CYS A C 1
ATOM 622 O O . CYS A 1 88 ? 11.868 1.663 -12.257 1.00 97.56 88 CYS A O 1
ATOM 624 N N . PHE A 1 89 ? 10.852 2.810 -10.618 1.00 97.12 89 PHE A N 1
ATOM 625 C CA . PHE A 1 89 ? 11.675 4.014 -10.696 1.00 97.12 89 PHE A CA 1
ATOM 626 C C . PHE A 1 89 ? 11.857 4.642 -9.307 1.00 97.12 89 PHE A C 1
ATOM 628 O O . PHE A 1 89 ? 11.134 4.334 -8.360 1.00 97.12 89 PHE A O 1
ATOM 635 N N . GLY A 1 90 ? 12.867 5.500 -9.177 1.00 95.00 90 GLY A N 1
ATOM 636 C CA . GLY A 1 90 ? 13.345 6.017 -7.895 1.00 95.00 90 GLY A CA 1
ATOM 637 C C . GLY A 1 90 ? 14.609 5.300 -7.424 1.00 95.00 90 GLY A C 1
ATOM 638 O O . GLY A 1 90 ? 15.363 4.767 -8.237 1.00 95.00 90 GLY A O 1
ATOM 639 N N . GLY A 1 91 ? 14.870 5.323 -6.119 1.00 86.12 91 GLY A N 1
ATOM 640 C CA . GLY A 1 91 ? 15.976 4.615 -5.470 1.00 86.12 91 GLY A CA 1
ATOM 641 C C . GLY A 1 91 ? 17.370 5.122 -5.848 1.00 86.12 91 GLY A C 1
ATOM 642 O O . GLY A 1 91 ? 18.362 4.495 -5.492 1.00 86.12 91 GLY A O 1
ATOM 643 N N . ARG A 1 92 ? 17.483 6.251 -6.565 1.00 80.25 92 ARG A N 1
ATOM 644 C CA . ARG A 1 92 ? 18.757 6.699 -7.144 1.00 80.25 92 ARG A CA 1
ATOM 645 C C . ARG A 1 92 ? 19.770 7.108 -6.070 1.00 80.25 92 ARG A C 1
ATOM 647 O O . ARG A 1 92 ? 19.477 7.868 -5.143 1.00 80.25 92 ARG A O 1
ATOM 654 N N . GLY A 1 93 ? 21.023 6.704 -6.266 1.00 73.69 93 GLY A N 1
ATOM 655 C CA . GLY A 1 93 ? 22.183 7.190 -5.515 1.00 73.69 93 GLY A CA 1
ATOM 656 C C . GLY A 1 93 ? 22.924 6.089 -4.759 1.00 73.69 93 GLY A C 1
ATOM 657 O O . GLY A 1 93 ? 22.381 5.039 -4.465 1.00 73.69 93 GLY A O 1
ATOM 658 N N . LYS A 1 94 ? 24.189 6.344 -4.399 1.00 65.75 94 LYS A N 1
ATOM 659 C CA . LYS A 1 94 ? 25.093 5.322 -3.824 1.00 65.75 94 LYS A CA 1
ATOM 660 C C . LYS A 1 94 ? 24.629 4.714 -2.493 1.00 65.75 94 LYS A C 1
ATOM 662 O O . LYS A 1 94 ? 25.136 3.674 -2.093 1.00 65.75 94 LYS A O 1
ATOM 667 N N . PHE A 1 95 ? 23.726 5.383 -1.780 1.00 67.06 95 PHE A N 1
ATOM 668 C CA . PHE A 1 95 ? 23.190 4.928 -0.499 1.00 67.06 95 PHE A CA 1
ATOM 669 C C . PHE A 1 95 ? 21.722 4.543 -0.673 1.00 67.06 95 PHE A C 1
ATOM 671 O O . PHE A 1 95 ? 20.954 5.390 -1.137 1.00 67.06 95 PHE A O 1
ATOM 678 N N . ARG A 1 96 ? 21.361 3.331 -0.217 1.00 72.25 96 ARG A N 1
ATOM 679 C CA . ARG A 1 96 ? 20.017 2.715 -0.287 1.00 72.25 96 ARG A CA 1
ATOM 680 C C . ARG A 1 96 ? 19.535 2.281 -1.677 1.00 72.25 96 ARG A C 1
ATOM 682 O O . ARG A 1 96 ? 18.352 2.011 -1.852 1.00 72.25 96 ARG A O 1
ATOM 689 N N . ASP A 1 97 ? 20.448 2.161 -2.631 1.00 85.62 97 ASP A N 1
ATOM 690 C CA . ASP A 1 97 ? 20.207 1.390 -3.848 1.00 85.62 97 ASP A CA 1
ATOM 691 C C . ASP A 1 97 ? 20.537 -0.081 -3.560 1.00 85.62 97 ASP A C 1
ATOM 693 O O . ASP A 1 97 ? 21.698 -0.457 -3.383 1.00 85.62 97 ASP A O 1
ATOM 697 N N . PHE A 1 98 ? 19.493 -0.883 -3.391 1.00 90.69 98 PHE A N 1
ATOM 698 C CA . PHE A 1 98 ? 19.560 -2.314 -3.112 1.00 90.69 98 PHE A CA 1
ATOM 699 C C . PHE A 1 98 ? 19.090 -3.149 -4.310 1.00 90.69 98 PHE A C 1
ATOM 701 O O . PHE A 1 98 ? 18.865 -4.348 -4.155 1.00 90.69 98 PHE A O 1
ATOM 708 N N . GLY A 1 99 ? 18.892 -2.521 -5.473 1.00 93.50 99 GLY A N 1
ATOM 709 C CA . GLY A 1 99 ? 18.283 -3.148 -6.641 1.00 93.50 99 GLY A CA 1
ATOM 710 C C . GLY A 1 99 ? 16.764 -3.304 -6.546 1.00 93.50 99 GLY A C 1
ATOM 711 O O . GLY A 1 99 ? 16.178 -4.115 -7.249 1.00 93.50 99 GLY A O 1
ATOM 712 N N . GLN A 1 100 ? 16.074 -2.537 -5.697 1.00 94.50 100 GLN A N 1
ATOM 713 C CA . GLN A 1 100 ? 14.606 -2.570 -5.575 1.00 94.50 100 GLN A CA 1
ATOM 714 C C . GLN A 1 100 ? 13.865 -2.160 -6.860 1.00 94.50 100 GLN A C 1
ATOM 716 O O . GLN A 1 100 ? 12.71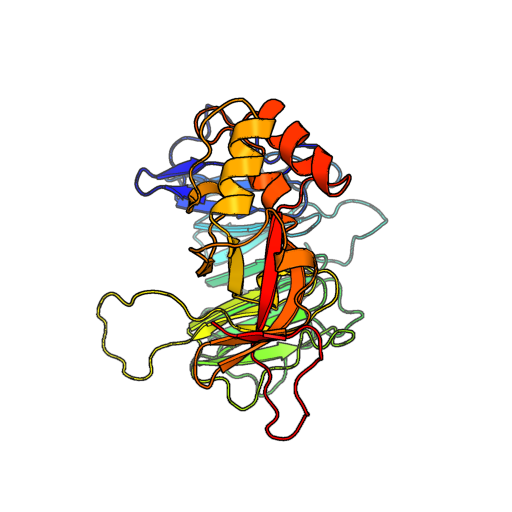0 -2.548 -7.061 1.00 94.50 100 GLN A O 1
ATOM 721 N N . CYS A 1 101 ? 14.542 -1.414 -7.740 1.00 96.12 101 CYS A N 1
ATOM 722 C CA . CYS A 1 101 ? 14.065 -1.062 -9.077 1.00 96.12 101 CYS A CA 1
ATOM 723 C C . CYS A 1 101 ? 14.553 -2.026 -10.174 1.00 96.12 101 CYS A C 1
ATOM 725 O O . CYS A 1 101 ? 14.076 -1.931 -11.305 1.00 96.12 101 CYS A O 1
ATOM 727 N N . ASP A 1 102 ? 15.451 -2.964 -9.853 1.00 95.62 102 ASP A N 1
ATOM 728 C CA . ASP A 1 102 ? 16.025 -3.925 -10.800 1.00 95.62 102 ASP A CA 1
ATOM 729 C C . ASP A 1 102 ? 15.056 -5.092 -11.010 1.00 95.62 102 ASP A C 1
ATOM 731 O O . ASP A 1 102 ? 15.249 -6.200 -10.509 1.00 95.62 102 ASP A O 1
ATOM 735 N N . VAL A 1 103 ? 13.962 -4.818 -11.727 1.00 97.19 103 VAL A N 1
ATOM 736 C CA . VAL A 1 103 ? 12.948 -5.824 -12.067 1.00 97.19 103 VAL A CA 1
ATOM 737 C C . VAL A 1 103 ? 13.630 -7.014 -12.762 1.00 97.19 103 VAL A C 1
ATOM 739 O O . VAL A 1 103 ? 14.287 -6.801 -13.788 1.00 97.19 103 VAL A O 1
ATOM 742 N N . PRO A 1 104 ? 13.470 -8.258 -12.260 1.00 97.06 104 PRO A N 1
ATOM 743 C CA . PRO A 1 104 ? 14.095 -9.426 -12.868 1.00 97.06 104 PRO A CA 1
ATOM 744 C C . PRO A 1 104 ? 13.731 -9.555 -14.358 1.00 97.06 104 PRO A C 1
ATOM 746 O O . PRO A 1 104 ? 12.550 -9.451 -14.709 1.00 97.06 104 PRO A O 1
ATOM 749 N N . PRO A 1 105 ? 14.712 -9.781 -15.253 1.00 93.19 105 PRO A N 1
ATOM 750 C CA . PRO A 1 105 ? 14.493 -9.745 -16.704 1.00 93.19 105 PRO A CA 1
ATOM 751 C C . PRO A 1 105 ? 13.533 -10.837 -17.201 1.00 93.19 105 PRO A C 1
ATOM 753 O O . PRO A 1 105 ? 12.899 -10.691 -18.244 1.00 93.19 105 PRO A O 1
ATOM 756 N N . ASP A 1 106 ? 13.410 -11.921 -16.444 1.00 92.69 106 ASP A N 1
ATOM 757 C CA . ASP A 1 106 ? 12.606 -13.112 -16.694 1.00 92.69 106 ASP A CA 1
ATOM 758 C C . ASP A 1 106 ? 11.323 -13.175 -15.842 1.00 92.69 106 ASP A C 1
ATOM 760 O O . ASP A 1 106 ? 10.604 -14.178 -15.870 1.00 92.69 106 ASP A O 1
ATOM 764 N N . LEU A 1 107 ? 10.977 -12.091 -15.129 1.00 94.94 107 LEU A N 1
ATOM 765 C CA . LEU A 1 107 ? 9.762 -12.032 -14.310 1.00 94.94 107 LEU A CA 1
ATOM 766 C C . LEU A 1 107 ? 8.502 -12.334 -15.139 1.00 94.94 107 LEU A C 1
ATOM 768 O O . LEU A 1 107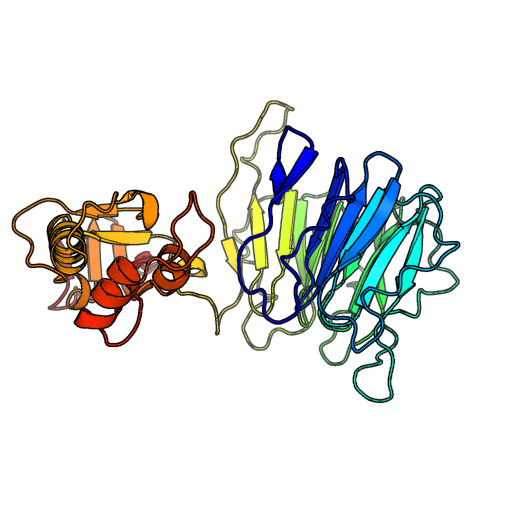 ? 7.636 -13.102 -14.710 1.00 94.94 107 LEU A O 1
ATOM 772 N N . GLY A 1 108 ? 8.431 -11.775 -16.351 1.00 92.81 108 GLY A N 1
ATOM 773 C CA . GLY A 1 108 ? 7.244 -11.821 -17.203 1.00 92.81 108 GLY A CA 1
ATOM 774 C C . GLY A 1 108 ? 6.110 -10.920 -16.685 1.00 92.81 108 GLY A C 1
ATOM 775 O O . GLY A 1 108 ? 6.367 -9.983 -15.926 1.00 92.81 108 GLY A O 1
ATOM 776 N N . PRO A 1 109 ? 4.856 -11.162 -17.112 1.00 88.25 109 PRO A N 1
ATOM 777 C CA . PRO A 1 109 ? 3.701 -10.406 -16.636 1.00 88.25 109 PRO A CA 1
ATOM 778 C C . PRO A 1 109 ? 3.430 -10.637 -15.145 1.00 88.25 109 PRO A C 1
ATOM 780 O O . PRO A 1 109 ? 3.570 -11.756 -14.650 1.00 88.25 109 PRO A O 1
ATOM 783 N N . ALA A 1 110 ? 2.959 -9.598 -14.462 1.00 84.69 110 ALA A N 1
ATOM 784 C CA . ALA A 1 110 ? 2.513 -9.627 -13.077 1.00 84.69 110 ALA A CA 1
ATOM 785 C C . ALA A 1 110 ? 1.072 -9.118 -12.947 1.00 84.69 110 ALA A C 1
ATOM 787 O O . ALA A 1 110 ? 0.620 -8.264 -13.712 1.00 84.69 110 ALA A O 1
ATOM 788 N N . VAL A 1 111 ? 0.361 -9.649 -11.954 1.00 82.44 111 VAL A N 1
ATOM 789 C CA . VAL A 1 111 ? -1.007 -9.247 -11.587 1.00 82.44 111 VAL A CA 1
ATOM 790 C C . VAL A 1 111 ? -1.046 -8.443 -10.291 1.00 82.44 111 VAL A C 1
ATOM 792 O O . VAL A 1 111 ? -2.045 -7.810 -9.985 1.00 82.44 111 VAL A O 1
ATOM 795 N N . SER A 1 112 ? 0.033 -8.453 -9.515 1.00 85.44 112 SER A N 1
ATOM 796 C CA . SER A 1 112 ? 0.146 -7.642 -8.308 1.00 85.44 112 SER A CA 1
ATOM 797 C C . SER A 1 112 ? 1.601 -7.294 -8.041 1.00 85.44 112 SER A C 1
ATOM 799 O O . SER A 1 112 ? 2.503 -8.055 -8.400 1.00 85.44 112 SER A O 1
ATOM 801 N N . VAL A 1 113 ? 1.817 -6.134 -7.426 1.00 92.50 113 VAL A N 1
ATOM 802 C CA . VAL A 1 113 ? 3.122 -5.646 -6.991 1.00 92.50 113 VAL A CA 1
ATOM 803 C C . VAL A 1 113 ? 2.968 -4.974 -5.634 1.00 92.50 113 VAL A C 1
ATOM 805 O O . VAL A 1 113 ? 2.002 -4.249 -5.400 1.00 92.50 113 VAL A O 1
ATOM 808 N N . SER A 1 114 ? 3.927 -5.207 -4.747 1.00 95.19 114 SER A N 1
ATOM 809 C CA . SER A 1 114 ? 4.011 -4.565 -3.442 1.00 95.19 114 SER A CA 1
ATOM 810 C C . SER A 1 114 ? 5.445 -4.102 -3.196 1.00 95.19 114 SER A C 1
ATOM 812 O O . SER A 1 114 ? 6.384 -4.894 -3.288 1.00 95.19 114 SER A O 1
ATOM 814 N N . ALA A 1 115 ? 5.610 -2.809 -2.937 1.00 94.69 115 ALA A N 1
ATOM 815 C CA . ALA A 1 115 ? 6.880 -2.158 -2.655 1.00 94.69 115 ALA A CA 1
ATOM 816 C C . ALA A 1 115 ? 7.005 -1.900 -1.147 1.00 94.69 115 ALA A C 1
ATOM 818 O O . ALA A 1 115 ? 6.208 -1.166 -0.569 1.00 94.69 115 ALA A O 1
ATOM 819 N N . GLY A 1 116 ? 8.014 -2.510 -0.526 1.00 92.88 116 GLY A N 1
ATOM 820 C CA . GLY A 1 116 ? 8.371 -2.301 0.875 1.00 92.88 116 GLY A CA 1
ATOM 821 C C . GLY A 1 116 ? 9.403 -1.185 1.057 1.00 92.88 116 GLY A C 1
ATOM 822 O O . GLY A 1 116 ? 9.581 -0.330 0.189 1.00 92.88 116 GLY A O 1
ATOM 823 N N . ASN A 1 117 ? 10.147 -1.201 2.171 1.00 90.69 117 ASN A N 1
ATOM 824 C CA . ASN A 1 117 ? 11.146 -0.150 2.433 1.00 90.69 117 ASN A CA 1
ATOM 825 C C . ASN A 1 117 ? 12.299 -0.151 1.413 1.00 90.69 117 ASN A C 1
ATOM 827 O O . ASN A 1 117 ? 12.661 0.886 0.874 1.00 90.69 117 ASN A O 1
ATOM 831 N N . GLY A 1 118 ? 12.861 -1.322 1.127 1.00 91.94 118 GLY A N 1
ATOM 832 C CA . GLY A 1 118 ? 13.977 -1.465 0.187 1.00 91.94 118 GLY A CA 1
ATOM 833 C C . GLY A 1 118 ? 13.873 -2.693 -0.705 1.00 91.94 118 GLY A C 1
ATOM 834 O O . GLY A 1 118 ? 14.868 -3.085 -1.300 1.00 91.94 118 GLY A O 1
ATOM 835 N N . HIS A 1 119 ? 12.708 -3.335 -0.761 1.00 95.62 119 HIS A N 1
ATOM 836 C CA . HIS A 1 119 ? 12.467 -4.534 -1.557 1.00 95.62 119 HIS A CA 1
ATOM 837 C C . HIS A 1 119 ? 11.112 -4.441 -2.255 1.00 95.62 119 HIS A C 1
ATOM 839 O O . HIS A 1 119 ? 10.250 -3.656 -1.854 1.00 95.62 119 HIS A O 1
ATOM 845 N N . THR A 1 120 ? 10.940 -5.243 -3.296 1.00 97.38 120 THR A N 1
ATOM 846 C CA . THR A 1 120 ? 9.723 -5.299 -4.102 1.00 97.38 120 THR A CA 1
ATOM 847 C C . THR A 1 120 ? 9.338 -6.753 -4.298 1.00 97.38 120 THR A C 1
ATOM 849 O O . THR A 1 120 ? 10.197 -7.593 -4.556 1.00 97.38 120 THR A O 1
ATOM 852 N N . CYS A 1 121 ? 8.049 -7.045 -4.199 1.00 97.25 121 CYS A N 1
ATOM 853 C CA . CYS A 1 121 ? 7.481 -8.357 -4.457 1.00 97.25 121 CYS A CA 1
ATOM 854 C C . CYS A 1 121 ? 6.409 -8.260 -5.540 1.00 97.25 121 CYS A C 1
ATOM 856 O O . CYS A 1 121 ? 5.626 -7.312 -5.560 1.00 97.25 121 CYS A O 1
ATOM 858 N N . ALA A 1 122 ? 6.346 -9.254 -6.420 1.00 93.31 122 ALA A N 1
ATOM 859 C CA . ALA A 1 122 ? 5.343 -9.356 -7.467 1.00 93.31 122 ALA A CA 1
ATOM 860 C C . ALA A 1 122 ? 4.704 -10.742 -7.498 1.00 93.31 122 ALA A C 1
ATOM 862 O O . ALA A 1 122 ? 5.380 -11.756 -7.322 1.00 93.31 122 ALA A O 1
ATOM 863 N N . VAL A 1 123 ? 3.403 -10.771 -7.780 1.00 86.69 123 VAL A N 1
ATOM 864 C CA . VAL A 1 123 ? 2.643 -12.004 -8.003 1.00 86.69 123 VAL A CA 1
ATOM 865 C C . VAL A 1 123 ? 2.384 -12.146 -9.493 1.00 86.69 123 VAL A C 1
ATOM 867 O O . VAL A 1 123 ? 1.853 -11.239 -10.141 1.00 86.69 123 VAL A O 1
ATOM 870 N N . LYS A 1 124 ? 2.766 -13.293 -10.043 1.00 87.69 124 LYS A N 1
ATOM 871 C CA . LYS A 1 124 ? 2.543 -13.647 -11.446 1.00 87.69 124 LYS A CA 1
ATOM 872 C C . LYS A 1 124 ? 1.132 -14.216 -11.654 1.00 87.69 124 LYS A C 1
ATOM 874 O O . LYS A 1 124 ? 0.534 -14.709 -10.701 1.00 87.69 124 LYS A O 1
ATOM 879 N N . PRO A 1 125 ? 0.598 -14.233 -12.892 1.00 83.00 125 PRO A N 1
ATOM 880 C CA . PRO A 1 125 ? -0.722 -14.806 -13.185 1.00 83.00 125 PRO A CA 1
ATOM 881 C C . PRO A 1 125 ? -0.910 -16.269 -12.752 1.00 83.00 125 PRO A C 1
ATOM 883 O O . PRO A 1 125 ? -2.029 -16.696 -12.503 1.00 83.00 125 PRO A O 1
ATOM 886 N N . ASN A 1 126 ? 0.174 -17.044 -12.662 1.00 81.38 126 ASN A N 1
ATOM 887 C CA . ASN A 1 126 ? 0.159 -18.427 -12.175 1.00 81.38 126 ASN A CA 1
ATOM 888 C C . ASN A 1 126 ? 0.228 -18.537 -10.635 1.00 81.38 126 ASN A C 1
ATOM 890 O O . ASN A 1 126 ? 0.405 -19.636 -10.117 1.00 81.38 126 ASN A O 1
ATOM 894 N N . GLY A 1 127 ? 0.150 -17.416 -9.912 1.00 82.44 127 GLY A N 1
ATOM 895 C CA . GLY A 1 127 ? 0.245 -17.341 -8.454 1.00 82.44 127 GLY A CA 1
ATOM 896 C C . GLY A 1 127 ? 1.670 -17.410 -7.898 1.00 82.44 127 GLY A C 1
ATOM 897 O O . GLY A 1 127 ? 1.835 -17.384 -6.684 1.00 82.44 127 GLY A O 1
ATOM 898 N N . GLN A 1 128 ? 2.706 -17.486 -8.740 1.00 90.56 128 GLN A N 1
ATOM 899 C CA . GLN A 1 128 ? 4.093 -17.486 -8.272 1.00 90.56 128 GLN A CA 1
ATOM 900 C C . GLN A 1 128 ? 4.472 -16.115 -7.693 1.00 90.56 128 GLN A C 1
ATOM 902 O O . GLN A 1 128 ? 4.293 -15.091 -8.356 1.00 90.56 128 GLN A O 1
ATOM 907 N N . LEU A 1 129 ? 5.047 -16.115 -6.488 1.00 95.38 129 LEU A N 1
ATOM 908 C CA . LEU A 1 129 ? 5.612 -14.935 -5.836 1.00 95.38 129 LEU A CA 1
ATOM 909 C C . LEU A 1 129 ? 7.103 -14.800 -6.164 1.00 95.38 129 LEU A C 1
ATOM 911 O O . LEU A 1 129 ? 7.864 -15.755 -6.026 1.00 95.38 129 LEU A O 1
ATOM 915 N N . VAL A 1 130 ? 7.524 -13.604 -6.571 1.00 97.81 130 VAL A N 1
ATOM 916 C CA . VAL A 1 130 ? 8.932 -13.258 -6.805 1.00 97.81 130 VAL A CA 1
ATOM 917 C C . VAL A 1 130 ? 9.244 -11.964 -6.066 1.00 97.81 130 VAL A C 1
ATOM 919 O O . VAL A 1 130 ? 8.555 -10.969 -6.272 1.00 97.81 130 VAL A O 1
ATOM 922 N N . CYS A 1 131 ? 10.281 -11.966 -5.228 1.00 97.94 131 CYS A N 1
ATOM 923 C CA . CYS A 1 131 ? 10.726 -10.794 -4.473 1.00 97.94 131 CYS A CA 1
ATOM 924 C C . CYS A 1 131 ? 12.195 -10.474 -4.774 1.00 97.94 131 CYS A C 1
ATOM 926 O O . CYS A 1 131 ? 13.013 -11.382 -4.916 1.00 97.94 131 CYS A O 1
ATOM 928 N N . TRP A 1 132 ? 12.538 -9.191 -4.862 1.00 98.00 132 TRP A N 1
ATOM 929 C CA . TRP A 1 132 ? 13.887 -8.708 -5.167 1.00 98.00 132 TRP A CA 1
ATOM 930 C C . TRP A 1 132 ? 14.199 -7.393 -4.438 1.00 98.00 132 TRP A C 1
ATOM 932 O O . TRP A 1 132 ? 13.324 -6.765 -3.840 1.00 98.00 132 TRP A O 1
ATOM 942 N N . GLY A 1 133 ? 15.467 -6.982 -4.466 1.00 96.25 133 GLY A N 1
ATOM 943 C CA . GLY A 1 133 ? 15.972 -5.816 -3.743 1.00 96.25 133 GLY A CA 1
ATOM 944 C C . GLY A 1 133 ? 16.662 -6.186 -2.426 1.00 96.25 133 GLY A C 1
ATOM 945 O O . GLY A 1 133 ? 17.319 -7.223 -2.307 1.00 96.25 133 GLY A O 1
ATOM 946 N N . TRP A 1 134 ? 16.513 -5.335 -1.413 1.00 94.06 134 TRP A N 1
ATOM 947 C CA . TRP A 1 134 ? 17.141 -5.498 -0.104 1.00 94.06 134 TRP A CA 1
ATOM 948 C C . TRP A 1 134 ? 16.681 -6.770 0.613 1.00 94.06 134 TRP A C 1
ATOM 950 O O . TRP A 1 134 ? 15.509 -6.914 0.943 1.00 94.06 134 TRP A O 1
ATOM 960 N N . ASN A 1 135 ? 17.626 -7.663 0.920 1.00 94.44 135 ASN A N 1
ATOM 961 C CA . ASN A 1 135 ? 17.322 -8.983 1.479 1.00 94.44 135 ASN A CA 1
ATOM 962 C C . ASN A 1 135 ? 18.150 -9.351 2.727 1.00 94.44 135 ASN A C 1
ATOM 964 O O . ASN A 1 135 ? 18.324 -10.526 3.043 1.00 94.44 135 ASN A O 1
ATOM 968 N N . CYS A 1 136 ? 18.722 -8.387 3.459 1.00 90.50 136 CYS A N 1
ATOM 969 C CA . CYS A 1 136 ? 19.614 -8.742 4.577 1.00 90.50 136 CYS A CA 1
ATOM 970 C C . CYS A 1 136 ? 18.894 -9.368 5.789 1.00 90.50 136 CYS A C 1
ATOM 972 O O . CYS A 1 136 ? 19.553 -9.849 6.710 1.00 90.50 136 CYS A O 1
ATOM 974 N N . ARG A 1 137 ? 17.555 -9.353 5.803 1.00 87.31 137 ARG A N 1
ATOM 975 C CA . ARG A 1 137 ? 16.704 -9.993 6.814 1.00 87.31 137 ARG A CA 1
ATOM 976 C C . ARG A 1 137 ? 15.933 -11.195 6.265 1.00 87.31 137 ARG A C 1
ATOM 978 O O . ARG A 1 137 ? 15.137 -11.761 6.998 1.00 87.31 137 ARG A O 1
ATOM 985 N N . GLY A 1 138 ? 16.156 -11.590 5.011 1.00 90.38 138 GLY A N 1
ATOM 986 C CA . GLY A 1 138 ? 15.438 -12.696 4.379 1.00 90.38 138 GLY A CA 1
ATOM 987 C C . GLY A 1 138 ? 14.052 -12.339 3.829 1.00 90.38 138 GLY A C 1
ATOM 988 O O . GLY A 1 138 ? 13.296 -13.236 3.483 1.00 90.38 138 GLY A O 1
ATOM 989 N N . GLN A 1 139 ? 13.700 -11.054 3.728 1.00 91.81 139 GLN A N 1
ATOM 990 C CA . GLN A 1 139 ? 12.391 -10.587 3.236 1.00 91.81 139 GLN A CA 1
ATOM 991 C C . GLN A 1 139 ? 12.103 -10.920 1.761 1.00 91.81 139 GLN A C 1
ATOM 993 O O . GLN A 1 139 ? 10.958 -10.830 1.327 1.00 91.81 139 GLN A O 1
ATOM 998 N N . CYS A 1 140 ? 13.115 -11.332 0.993 1.00 96.38 140 CYS A N 1
ATOM 999 C CA . CYS A 1 140 ? 12.962 -11.836 -0.373 1.00 96.38 140 CYS A CA 1
ATOM 1000 C C . CYS A 1 140 ? 13.134 -13.363 -0.471 1.00 96.38 140 CYS A C 1
ATOM 1002 O O . CYS A 1 140 ? 13.069 -13.905 -1.573 1.00 96.38 140 CYS A O 1
ATOM 1004 N N . LEU A 1 141 ? 13.375 -14.066 0.643 1.00 95.62 141 LEU A N 1
ATOM 1005 C CA . LEU A 1 141 ? 13.499 -15.527 0.670 1.00 95.62 141 LEU A CA 1
ATOM 1006 C C . LEU A 1 141 ? 12.107 -16.166 0.697 1.00 95.62 141 LEU A C 1
ATOM 1008 O O . LEU A 1 141 ? 11.606 -16.548 1.752 1.00 95.62 141 LEU A O 1
ATOM 1012 N N . VAL A 1 142 ? 11.484 -16.251 -0.478 1.00 95.94 142 VAL A N 1
ATOM 1013 C CA . VAL A 1 142 ? 10.171 -16.882 -0.659 1.00 95.94 142 VAL A CA 1
ATOM 1014 C C . VAL A 1 142 ? 10.259 -18.372 -0.279 1.00 95.94 142 VAL A C 1
ATOM 1016 O O . VAL A 1 142 ? 11.080 -19.079 -0.868 1.00 95.94 142 VAL A O 1
ATOM 1019 N N . PRO A 1 143 ? 9.443 -18.868 0.674 1.00 94.19 143 PRO A N 1
ATOM 1020 C CA . PRO A 1 143 ? 9.414 -20.288 1.027 1.00 94.19 143 PRO A CA 1
ATOM 1021 C C . PRO A 1 143 ? 9.036 -21.178 -0.167 1.00 94.19 143 PRO A C 1
ATOM 1023 O O . PRO A 1 143 ? 8.105 -20.856 -0.904 1.00 94.19 143 PRO A O 1
ATOM 1026 N N . GLU A 1 144 ? 9.723 -22.313 -0.338 1.00 91.00 144 GLU A N 1
ATOM 1027 C CA . GLU A 1 144 ? 9.510 -23.220 -1.482 1.00 91.00 144 GLU A CA 1
ATOM 1028 C C . GLU A 1 144 ? 8.089 -23.814 -1.512 1.00 91.00 144 GLU A C 1
ATOM 1030 O O . GLU A 1 144 ? 7.481 -23.918 -2.577 1.00 91.00 144 GLU A O 1
ATOM 1035 N N . ASP A 1 145 ? 7.523 -24.107 -0.338 1.00 90.19 145 ASP A N 1
ATOM 1036 C CA . ASP A 1 145 ? 6.210 -24.749 -0.178 1.00 90.19 145 ASP A CA 1
ATOM 1037 C C . ASP A 1 145 ? 5.044 -23.753 -0.034 1.00 90.19 145 ASP A C 1
ATOM 1039 O O . ASP A 1 145 ? 3.944 -24.124 0.375 1.00 90.19 145 ASP A O 1
ATOM 1043 N N . LEU A 1 146 ? 5.257 -22.472 -0.355 1.00 90.38 146 LEU A N 1
ATOM 1044 C CA . LEU A 1 146 ? 4.252 -21.422 -0.155 1.00 90.38 146 LEU A CA 1
ATOM 1045 C C . LEU A 1 146 ? 2.997 -21.607 -1.036 1.00 90.38 146 LEU A C 1
ATOM 1047 O O . LEU A 1 146 ? 1.908 -21.151 -0.685 1.00 90.38 146 LEU A O 1
ATOM 1051 N N . GLY A 1 147 ? 3.144 -22.287 -2.176 1.00 91.06 147 GLY A N 1
ATOM 1052 C CA . GLY A 1 147 ? 2.070 -22.481 -3.149 1.00 91.06 147 GLY A CA 1
ATOM 1053 C C . GLY A 1 147 ? 1.633 -21.184 -3.852 1.00 91.06 147 GLY A C 1
ATOM 1054 O O . GLY A 1 147 ? 2.319 -20.162 -3.777 1.00 91.06 147 GLY A O 1
ATOM 1055 N N . PRO A 1 148 ? 0.507 -21.212 -4.593 1.00 85.44 148 PRO A N 1
ATOM 1056 C CA . PRO A 1 148 ? 0.003 -20.043 -5.306 1.00 85.44 148 PRO A CA 1
ATOM 1057 C C . PRO A 1 148 ? -0.501 -18.950 -4.356 1.00 85.44 148 PRO A C 1
ATOM 1059 O O . PRO A 1 148 ? -1.231 -19.219 -3.397 1.00 85.44 148 PRO A O 1
ATOM 1062 N N . ILE A 1 149 ? -0.158 -17.703 -4.670 1.00 85.81 149 ILE A N 1
ATOM 1063 C CA . ILE A 1 149 ? -0.469 -16.524 -3.863 1.00 85.81 149 ILE A CA 1
ATOM 1064 C C . ILE A 1 149 ? -1.661 -15.747 -4.419 1.00 85.81 149 ILE A C 1
ATOM 1066 O O . ILE A 1 149 ? -1.742 -15.475 -5.615 1.00 85.81 149 ILE A O 1
ATOM 1070 N N . LEU A 1 150 ? -2.560 -15.366 -3.510 1.00 79.19 150 LEU A N 1
ATOM 1071 C CA . LEU A 1 150 ? -3.704 -14.491 -3.749 1.00 79.19 150 LEU A CA 1
ATOM 1072 C C . LEU A 1 150 ? -3.317 -13.013 -3.600 1.00 79.19 150 LEU A C 1
ATOM 1074 O O . LEU A 1 150 ? -3.641 -12.195 -4.458 1.00 79.19 150 LEU A O 1
ATOM 1078 N N . ALA A 1 151 ? -2.621 -12.669 -2.515 1.00 79.81 151 ALA A N 1
ATOM 1079 C CA . ALA A 1 151 ? -2.221 -11.299 -2.209 1.00 79.81 151 ALA A CA 1
ATOM 1080 C C . ALA A 1 151 ? -0.862 -11.263 -1.507 1.00 79.81 151 ALA A C 1
ATOM 1082 O O . ALA A 1 151 ? -0.489 -12.198 -0.801 1.00 79.81 151 ALA A O 1
ATOM 1083 N N . VAL A 1 152 ? -0.127 -10.166 -1.676 1.00 88.94 152 VAL A N 1
ATOM 1084 C CA . VAL A 1 152 ? 1.160 -9.944 -1.010 1.00 88.94 152 VAL A CA 1
ATOM 1085 C C . VAL A 1 152 ? 1.246 -8.520 -0.480 1.00 88.94 152 VAL A C 1
ATOM 1087 O O . VAL A 1 152 ? 0.800 -7.583 -1.141 1.00 88.94 152 VAL A O 1
ATOM 1090 N N . SER A 1 153 ? 1.855 -8.368 0.693 1.00 91.62 153 SER A N 1
ATOM 1091 C CA . SER A 1 153 ? 2.235 -7.084 1.265 1.00 91.62 153 SER A CA 1
ATOM 1092 C C . SER A 1 153 ? 3.703 -7.095 1.677 1.00 91.62 153 SER A C 1
ATOM 1094 O O . SER A 1 153 ? 4.120 -7.895 2.513 1.00 91.62 153 SER A O 1
ATOM 1096 N N . ALA A 1 154 ? 4.474 -6.173 1.111 1.00 92.50 154 ALA A N 1
ATOM 1097 C CA . ALA A 1 154 ? 5.850 -5.886 1.482 1.00 92.50 154 ALA A CA 1
ATOM 1098 C C . ALA A 1 154 ? 5.870 -4.723 2.486 1.00 92.50 154 ALA A C 1
ATOM 1100 O O . ALA A 1 154 ? 5.394 -3.631 2.188 1.00 92.50 154 ALA A O 1
ATOM 1101 N N . GLY A 1 155 ? 6.393 -4.966 3.687 1.00 88.31 155 GLY A N 1
ATOM 1102 C CA . GLY A 1 155 ? 6.559 -3.968 4.746 1.00 88.31 155 GLY A CA 1
ATOM 1103 C C . GLY A 1 155 ? 7.980 -3.399 4.790 1.00 88.31 155 GLY A C 1
ATOM 1104 O O . GLY A 1 155 ? 8.672 -3.285 3.777 1.00 88.31 155 GLY A O 1
ATOM 1105 N N . ASN A 1 156 ? 8.472 -3.055 5.983 1.00 85.25 156 ASN A N 1
ATOM 1106 C CA . ASN A 1 156 ? 9.844 -2.548 6.129 1.00 85.25 156 ASN A CA 1
ATOM 1107 C C . ASN A 1 156 ? 10.899 -3.607 5.773 1.00 85.25 156 ASN A C 1
ATOM 1109 O O . ASN A 1 156 ? 11.648 -3.484 4.803 1.00 85.25 156 ASN A O 1
ATOM 1113 N N . ALA A 1 157 ? 10.914 -4.683 6.550 1.00 86.94 157 ALA A N 1
ATOM 1114 C CA . ALA A 1 157 ? 11.823 -5.806 6.373 1.00 86.94 157 ALA A CA 1
ATOM 1115 C C . ALA A 1 157 ? 11.084 -7.146 6.477 1.00 86.94 157 ALA A C 1
ATOM 1117 O O . ALA A 1 157 ? 11.703 -8.153 6.799 1.00 86.94 157 ALA A O 1
ATOM 1118 N N . VAL A 1 158 ? 9.771 -7.142 6.248 1.00 88.50 158 VAL A N 1
ATOM 1119 C CA . VAL A 1 158 ? 8.882 -8.307 6.295 1.00 88.50 158 VAL A CA 1
ATOM 1120 C C . VAL A 1 158 ? 8.074 -8.368 5.006 1.00 88.50 158 VAL A C 1
ATOM 1122 O O . VAL A 1 158 ? 7.682 -7.326 4.481 1.00 88.50 158 VAL A O 1
ATOM 1125 N N . THR A 1 159 ? 7.806 -9.580 4.540 1.00 93.31 159 THR A N 1
ATOM 1126 C CA . THR A 1 159 ? 6.875 -9.871 3.453 1.00 93.31 159 THR A CA 1
ATOM 1127 C C . THR A 1 159 ? 5.818 -10.817 3.984 1.00 93.31 159 THR A C 1
ATOM 1129 O O . THR A 1 159 ? 6.153 -11.873 4.514 1.00 93.31 159 THR A O 1
ATOM 1132 N N . CYS A 1 160 ? 4.550 -10.458 3.827 1.00 92.00 160 CYS A N 1
ATOM 1133 C CA . CYS A 1 160 ? 3.426 -11.315 4.172 1.00 92.00 160 CYS A CA 1
ATOM 1134 C C . CYS A 1 160 ? 2.630 -11.652 2.915 1.00 92.00 160 CYS A C 1
ATOM 1136 O O . CYS A 1 160 ? 2.234 -10.764 2.158 1.00 92.00 160 CYS A O 1
ATOM 1138 N N . ALA A 1 161 ? 2.394 -12.938 2.694 1.00 92.00 161 ALA A N 1
ATOM 1139 C CA . ALA A 1 161 ? 1.642 -13.463 1.571 1.00 92.00 161 ALA A CA 1
ATOM 1140 C C . ALA A 1 161 ? 0.388 -14.187 2.069 1.00 92.00 161 ALA A C 1
ATOM 1142 O O . ALA A 1 161 ? 0.432 -14.934 3.046 1.00 92.00 161 ALA A O 1
ATOM 1143 N N . VAL A 1 162 ? -0.723 -13.964 1.375 1.00 86.00 162 VAL A N 1
ATOM 1144 C CA . VAL A 1 162 ? -1.970 -14.710 1.540 1.00 86.00 162 VAL A CA 1
ATOM 1145 C C . VAL A 1 162 ? -2.033 -15.731 0.415 1.00 86.00 162 VAL A C 1
ATOM 1147 O O . VAL A 1 162 ? -2.035 -15.358 -0.760 1.00 86.00 162 VAL A O 1
ATOM 1150 N N . THR A 1 163 ? -2.057 -17.014 0.754 1.00 89.44 163 THR A N 1
ATOM 1151 C CA . THR A 1 163 ? -2.164 -18.096 -0.232 1.00 89.44 163 THR A CA 1
ATOM 1152 C C . THR A 1 163 ? -3.586 -18.184 -0.794 1.00 89.44 163 THR A C 1
ATOM 1154 O O . THR A 1 163 ? -4.543 -17.686 -0.198 1.00 89.44 163 THR A O 1
ATOM 1157 N N . ILE A 1 164 ? -3.768 -18.879 -1.921 1.00 82.06 164 ILE A N 1
ATOM 1158 C CA . ILE A 1 164 ? -5.116 -19.186 -2.445 1.00 82.06 164 ILE A CA 1
ATOM 1159 C C . ILE A 1 164 ? -5.940 -20.088 -1.512 1.00 82.06 164 ILE A C 1
ATOM 1161 O O . ILE A 1 164 ? -7.152 -20.186 -1.661 1.00 82.06 164 ILE A O 1
ATOM 1165 N N . THR A 1 165 ? -5.290 -20.752 -0.552 1.00 86.81 165 THR A N 1
ATOM 1166 C CA . THR A 1 165 ? -5.945 -21.523 0.512 1.00 86.81 165 THR A CA 1
ATOM 1167 C C . THR A 1 165 ? -6.248 -20.663 1.740 1.00 86.81 165 THR A C 1
ATOM 1169 O O . THR A 1 165 ? -6.553 -21.207 2.798 1.00 86.81 165 THR A O 1
ATOM 1172 N N . HIS A 1 166 ? -6.162 -19.333 1.607 1.00 82.56 166 HIS A N 1
ATOM 1173 C CA . HIS A 1 166 ? -6.449 -18.348 2.648 1.00 82.56 166 HIS A CA 1
ATOM 1174 C C . HIS A 1 166 ? -5.534 -18.430 3.879 1.00 82.56 166 HIS A C 1
ATOM 1176 O O . HIS A 1 166 ? -5.905 -17.988 4.965 1.00 82.56 166 HIS A O 1
ATOM 1182 N N . GLN A 1 167 ? -4.323 -18.967 3.726 1.00 90.38 167 GLN A N 1
ATOM 1183 C CA . GLN A 1 167 ? -3.321 -18.974 4.787 1.00 90.38 167 GLN A CA 1
ATOM 1184 C C . GLN A 1 167 ? -2.468 -17.706 4.714 1.00 90.38 167 GLN A C 1
ATOM 1186 O O . GLN A 1 167 ? -2.006 -17.332 3.636 1.00 90.38 167 GLN A O 1
ATOM 1191 N N . LEU A 1 168 ? -2.217 -17.072 5.862 1.00 89.88 168 LEU A N 1
ATOM 1192 C CA . LEU A 1 168 ? -1.229 -16.003 5.983 1.00 89.88 168 LEU A CA 1
ATOM 1193 C C . LEU A 1 168 ? 0.144 -16.596 6.307 1.00 89.88 168 LEU A C 1
ATOM 1195 O O . LEU A 1 168 ? 0.293 -17.318 7.292 1.00 89.88 168 LEU A O 1
ATOM 1199 N N . VAL A 1 169 ? 1.150 -16.254 5.508 1.00 92.00 169 VAL A N 1
ATOM 1200 C CA . VAL A 1 169 ? 2.547 -16.627 5.749 1.00 92.00 169 VAL A CA 1
ATOM 1201 C C . VAL A 1 169 ? 3.410 -15.378 5.664 1.00 92.00 169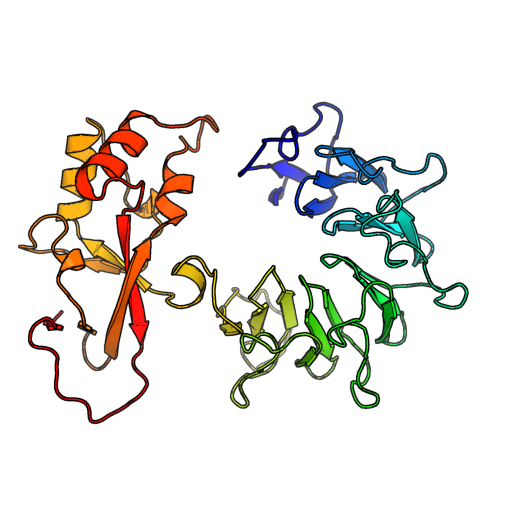 VAL A C 1
ATOM 1203 O O . VAL A 1 169 ? 3.397 -14.683 4.650 1.00 92.00 169 VAL A O 1
ATOM 1206 N N . CYS A 1 170 ? 4.172 -15.100 6.719 1.00 92.19 170 CYS A N 1
ATOM 1207 C CA . CYS A 1 170 ? 5.078 -13.958 6.792 1.00 92.19 170 CYS A CA 1
ATOM 1208 C C . CYS A 1 170 ? 6.531 -14.425 6.928 1.00 92.19 170 CYS A C 1
ATOM 1210 O O . CYS A 1 170 ? 6.819 -15.368 7.663 1.00 92.19 170 CYS A O 1
ATOM 1212 N N . PHE A 1 171 ? 7.450 -13.767 6.224 1.00 93.12 171 PHE A N 1
ATOM 1213 C CA . PHE A 1 171 ? 8.880 -14.072 6.240 1.00 93.12 171 PHE A CA 1
ATOM 1214 C C . PHE A 1 171 ? 9.732 -12.800 6.143 1.00 93.12 171 PHE A C 1
ATOM 1216 O O . PHE A 1 171 ? 9.296 -11.764 5.639 1.00 93.12 171 PHE A O 1
ATOM 1223 N N . GLY A 1 172 ? 10.967 -12.877 6.642 1.00 89.88 172 GLY A N 1
ATOM 1224 C CA . GLY A 1 172 ? 11.897 -11.754 6.731 1.00 89.88 172 GLY A CA 1
ATOM 1225 C C . GLY A 1 172 ? 12.337 -11.474 8.167 1.00 89.88 172 GLY A C 1
ATOM 1226 O O . GLY A 1 172 ? 12.622 -12.386 8.942 1.00 89.88 172 GLY A O 1
ATOM 1227 N N . SER A 1 173 ? 12.419 -10.193 8.521 1.00 82.12 173 SER A N 1
ATOM 1228 C CA . SER A 1 173 ? 12.731 -9.746 9.876 1.00 82.12 173 SER A CA 1
ATOM 1229 C C . SER A 1 173 ? 11.675 -10.244 10.853 1.00 82.12 173 SER A C 1
ATOM 1231 O O . SER A 1 173 ? 10.495 -9.947 10.705 1.00 82.12 173 SER A O 1
ATOM 1233 N N . ASN A 1 174 ? 12.138 -10.950 11.880 1.00 71.75 174 ASN A N 1
ATOM 1234 C CA . ASN A 1 174 ? 11.317 -11.392 13.001 1.00 71.75 174 ASN A CA 1
ATOM 1235 C C . ASN A 1 174 ? 11.912 -10.937 14.342 1.00 71.75 174 ASN A C 1
ATOM 1237 O O . ASN A 1 174 ? 11.861 -11.650 15.338 1.00 71.75 174 ASN A O 1
ATOM 1241 N N . ILE A 1 175 ? 12.577 -9.779 14.349 1.00 64.38 175 ILE A N 1
ATOM 1242 C CA . ILE A 1 175 ? 13.229 -9.239 15.553 1.00 64.38 175 ILE A CA 1
ATOM 1243 C C . ILE A 1 175 ? 12.176 -8.807 16.583 1.00 64.38 175 ILE A C 1
ATOM 1245 O O . ILE A 1 175 ? 12.447 -8.845 17.781 1.00 64.38 175 ILE A O 1
ATOM 1249 N N . TRP A 1 176 ? 10.983 -8.431 16.120 1.00 61.12 176 TRP A N 1
ATOM 1250 C CA . TRP A 1 176 ? 9.875 -7.930 16.930 1.00 61.12 176 TRP A CA 1
ATOM 1251 C C . TRP A 1 176 ? 8.598 -8.757 16.741 1.00 61.12 176 TRP A C 1
ATOM 1253 O O . TRP A 1 176 ? 7.494 -8.246 16.939 1.00 61.12 176 TRP A O 1
ATOM 1263 N N . ASN A 1 177 ? 8.755 -10.029 16.367 1.00 64.62 177 ASN A N 1
ATOM 1264 C CA . ASN A 1 177 ? 7.674 -10.978 16.102 1.00 64.62 177 ASN A CA 1
ATOM 1265 C C . ASN A 1 177 ? 6.744 -10.562 14.945 1.00 64.62 177 ASN A C 1
ATOM 1267 O O . ASN A 1 177 ? 5.574 -10.934 14.914 1.00 64.62 177 ASN A O 1
ATOM 1271 N N . GLU A 1 178 ? 7.239 -9.788 13.975 1.00 64.06 178 GLU A N 1
ATOM 1272 C CA . GLU A 1 178 ? 6.431 -9.309 12.842 1.00 64.06 178 GLU A CA 1
ATOM 1273 C C . GLU A 1 178 ? 6.085 -10.411 11.831 1.00 64.06 178 GLU A C 1
ATOM 1275 O O . GLU A 1 178 ? 5.199 -10.223 10.997 1.00 64.06 178 GLU A O 1
ATOM 1280 N N . CYS A 1 179 ? 6.771 -11.556 11.906 1.00 73.88 179 CYS A N 1
ATOM 1281 C CA . CYS A 1 179 ? 6.465 -12.744 11.113 1.00 73.88 179 CYS A CA 1
ATOM 1282 C C . CYS A 1 179 ? 5.671 -13.803 11.899 1.00 73.88 179 CYS A C 1
ATOM 1284 O O . CYS A 1 179 ? 5.347 -14.849 11.338 1.00 73.88 179 CYS A O 1
ATOM 1286 N N . GLU A 1 180 ? 5.377 -13.580 13.185 1.00 76.00 180 GLU A N 1
ATOM 1287 C CA . GLU A 1 180 ? 4.725 -14.575 14.042 1.00 76.00 180 GLU A CA 1
ATOM 1288 C C . GLU A 1 180 ? 3.211 -14.611 13.788 1.00 76.00 180 GLU A C 1
ATOM 1290 O O . GLU A 1 180 ? 2.437 -13.857 14.373 1.00 76.00 180 GLU A O 1
ATOM 1295 N N . VAL A 1 181 ? 2.776 -15.498 12.894 1.00 78.94 181 VAL A N 1
ATOM 1296 C CA . VAL A 1 181 ? 1.352 -15.720 12.614 1.00 78.94 181 VAL A CA 1
ATOM 1297 C C . VAL A 1 181 ? 0.764 -16.653 13.682 1.00 78.94 181 VAL A C 1
ATOM 1299 O O . VAL A 1 181 ? 1.255 -17.775 13.822 1.00 78.94 181 VAL A O 1
ATOM 1302 N N . PRO A 1 182 ? -0.278 -16.244 14.436 1.00 75.75 182 PRO A N 1
ATOM 1303 C CA . PRO A 1 182 ? -0.898 -17.111 15.435 1.00 75.75 182 PRO A CA 1
ATOM 1304 C C . PRO A 1 182 ? -1.490 -18.372 14.799 1.00 75.75 182 PRO A C 1
ATOM 1306 O O . PRO A 1 182 ? -2.223 -18.280 13.819 1.00 75.75 182 PRO A O 1
ATOM 1309 N N . GLU A 1 183 ? -1.267 -19.541 15.403 1.00 75.31 183 GLU A N 1
ATOM 1310 C CA . GLU A 1 183 ? -1.844 -20.814 14.927 1.00 75.31 183 GLU A CA 1
ATOM 1311 C C . GLU A 1 183 ? -3.381 -20.816 14.931 1.00 75.31 183 GLU A C 1
ATOM 1313 O O . GLU A 1 183 ? -4.018 -21.565 14.196 1.00 75.31 183 GLU A O 1
ATOM 1318 N N . THR A 1 184 ? -3.989 -19.966 15.759 1.00 77.06 184 THR A N 1
ATOM 1319 C CA . THR A 1 184 ? -5.442 -19.795 15.855 1.00 77.06 184 THR A CA 1
ATOM 1320 C C . THR A 1 184 ?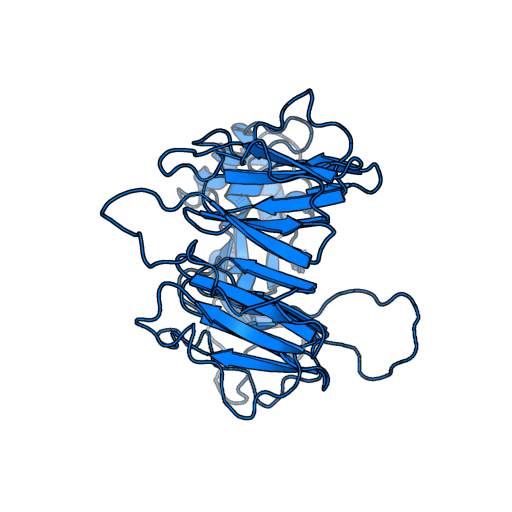 -6.014 -18.852 14.796 1.00 77.06 184 THR A C 1
ATOM 1322 O O . THR A 1 184 ? -7.231 -18.655 14.756 1.00 77.06 184 THR A O 1
ATOM 1325 N N . LEU A 1 185 ? -5.170 -18.235 13.961 1.00 76.75 185 LEU A N 1
ATOM 1326 C CA . LEU A 1 185 ? -5.627 -17.343 12.906 1.00 76.75 185 LEU A CA 1
ATOM 1327 C C . LEU A 1 185 ? -6.367 -18.159 11.838 1.00 76.75 185 LEU A C 1
ATOM 1329 O O . LEU A 1 185 ? -5.777 -18.948 11.106 1.00 76.75 185 LEU A O 1
ATOM 1333 N N . GLY A 1 186 ? -7.681 -17.950 11.763 1.00 80.50 186 GLY A N 1
ATOM 1334 C CA . GLY A 1 186 ? -8.529 -18.487 10.703 1.00 80.50 186 GLY A CA 1
ATOM 1335 C C . GLY A 1 186 ? -8.223 -17.900 9.314 1.00 80.50 186 GLY A C 1
ATOM 1336 O O . GLY A 1 186 ? -7.326 -17.067 9.177 1.00 80.50 186 GLY A O 1
ATOM 1337 N N . PRO A 1 187 ? -8.986 -18.305 8.285 1.00 83.75 187 PRO A N 1
ATOM 1338 C CA . PRO A 1 187 ? -8.743 -17.930 6.893 1.00 83.75 187 PRO A CA 1
ATOM 1339 C C . PRO A 1 187 ? -8.678 -16.411 6.669 1.00 83.75 187 PRO A C 1
ATOM 1341 O O . PRO A 1 187 ? -9.501 -15.661 7.195 1.00 83.75 187 PRO A O 1
ATOM 1344 N N . VAL A 1 188 ? -7.713 -15.966 5.862 1.00 81.25 188 VAL A N 1
ATOM 1345 C CA . VAL A 1 188 ? -7.424 -14.557 5.553 1.00 81.25 188 VAL A CA 1
ATOM 1346 C C . VAL A 1 188 ? -7.693 -14.262 4.075 1.00 81.25 188 VAL A C 1
ATOM 1348 O O . VAL A 1 188 ? -7.383 -15.068 3.199 1.00 81.25 188 VAL A O 1
ATOM 1351 N N . THR A 1 189 ? -8.246 -13.087 3.771 1.00 78.56 189 THR A N 1
ATOM 1352 C CA . THR A 1 189 ? -8.427 -12.597 2.385 1.00 78.56 189 THR A CA 1
ATOM 1353 C C . THR A 1 189 ? -7.458 -11.498 1.992 1.00 78.56 189 THR A C 1
ATOM 1355 O O . THR A 1 189 ? -7.122 -11.371 0.817 1.00 78.56 189 THR A O 1
ATOM 1358 N N . ALA A 1 190 ? -6.995 -10.707 2.956 1.00 74.75 190 ALA A N 1
ATOM 1359 C CA . ALA A 1 190 ? -6.070 -9.614 2.711 1.00 74.75 190 ALA A CA 1
ATOM 1360 C C . ALA A 1 190 ? -5.146 -9.405 3.907 1.00 74.75 190 ALA A C 1
ATOM 1362 O O . ALA A 1 190 ? -5.535 -9.619 5.056 1.00 74.75 190 ALA A O 1
ATOM 1363 N N . ALA A 1 191 ? -3.935 -8.937 3.626 1.00 81.31 191 ALA A N 1
ATOM 1364 C CA . ALA A 1 191 ? -2.982 -8.512 4.635 1.00 81.31 191 ALA A CA 1
ATOM 1365 C C . ALA A 1 191 ? -2.305 -7.207 4.209 1.00 81.31 191 ALA A C 1
ATOM 1367 O O . ALA A 1 191 ? -2.135 -6.950 3.017 1.00 81.31 191 ALA A O 1
ATOM 1368 N N . ALA A 1 192 ? -1.920 -6.398 5.191 1.00 81.38 192 ALA A N 1
ATOM 1369 C CA . ALA A 1 192 ? -1.169 -5.166 5.010 1.00 81.38 192 ALA A CA 1
ATOM 1370 C C . ALA A 1 192 ? -0.050 -5.098 6.052 1.00 81.38 192 ALA A C 1
ATOM 1372 O O . ALA A 1 192 ? -0.306 -5.160 7.253 1.00 81.38 192 ALA A O 1
ATOM 1373 N N . SER A 1 193 ? 1.185 -4.957 5.590 1.00 82.94 193 SER A N 1
ATOM 1374 C CA . SER A 1 193 ? 2.390 -4.896 6.416 1.00 82.94 193 SER A CA 1
ATOM 1375 C C . SER A 1 193 ? 2.960 -3.484 6.402 1.00 82.94 193 SER A C 1
ATOM 1377 O O . SER A 1 193 ? 3.310 -2.954 5.352 1.00 82.94 193 SER A O 1
ATOM 1379 N N . GLY A 1 194 ? 3.048 -2.875 7.581 1.00 74.06 194 GLY A N 1
ATOM 1380 C CA . GLY A 1 194 ? 3.627 -1.556 7.797 1.00 74.06 194 GLY A CA 1
ATOM 1381 C C . GLY A 1 194 ? 5.107 -1.610 8.185 1.00 74.06 194 GLY A C 1
ATOM 1382 O O . GLY A 1 194 ? 5.854 -2.531 7.842 1.00 74.06 194 GLY A O 1
ATOM 1383 N N . LEU A 1 195 ? 5.549 -0.597 8.939 1.00 68.44 195 LEU A N 1
ATOM 1384 C CA . LEU A 1 195 ? 6.945 -0.498 9.378 1.00 68.44 195 LEU A CA 1
ATOM 1385 C C . LEU A 1 195 ? 7.346 -1.552 10.418 1.00 68.44 195 LEU A C 1
ATOM 1387 O O . LEU A 1 195 ? 8.507 -1.960 10.452 1.00 68.44 195 LEU A O 1
ATOM 1391 N N . SER A 1 196 ? 6.419 -1.935 11.296 1.00 66.25 196 SER A N 1
ATOM 1392 C CA . SER A 1 196 ? 6.687 -2.834 12.433 1.00 66.25 196 SER A CA 1
ATOM 1393 C C . SER A 1 196 ? 5.471 -3.667 12.844 1.00 66.25 196 SER A C 1
ATOM 1395 O O . SER A 1 196 ? 5.450 -4.195 13.951 1.00 66.25 196 SER A O 1
ATOM 1397 N N . HIS A 1 197 ? 4.441 -3.729 11.998 1.00 68.81 197 HIS A N 1
ATOM 1398 C CA . HIS A 1 197 ? 3.233 -4.505 12.255 1.00 68.81 197 HIS A CA 1
ATOM 1399 C C . HIS A 1 197 ? 2.653 -5.044 10.947 1.00 68.81 197 HIS A C 1
ATOM 1401 O O . HIS A 1 197 ? 2.859 -4.450 9.886 1.00 68.81 197 HIS A O 1
ATOM 1407 N N . THR A 1 198 ? 1.879 -6.120 11.043 1.00 73.44 198 THR A N 1
ATOM 1408 C CA . THR A 1 198 ? 1.041 -6.633 9.956 1.00 73.44 198 THR A CA 1
ATOM 1409 C C . THR A 1 198 ? -0.398 -6.741 10.430 1.00 73.44 198 THR A C 1
ATOM 1411 O O . THR A 1 198 ? -0.651 -7.298 11.493 1.00 73.44 198 THR A O 1
ATOM 1414 N N . CYS A 1 199 ? -1.329 -6.239 9.629 1.00 78.88 199 CYS A N 1
ATOM 1415 C CA . CYS A 1 199 ? -2.763 -6.405 9.814 1.00 78.88 199 CYS A CA 1
ATOM 1416 C C . CYS A 1 199 ? -3.291 -7.431 8.813 1.00 78.88 199 CYS A C 1
ATOM 1418 O O . CYS A 1 199 ? -2.901 -7.406 7.646 1.00 78.88 199 CYS A O 1
ATOM 1420 N N . ALA A 1 200 ? -4.210 -8.290 9.243 1.00 79.25 200 ALA A N 1
ATOM 1421 C CA . ALA A 1 200 ? -4.895 -9.246 8.377 1.00 79.25 200 ALA A CA 1
ATOM 1422 C C . ALA A 1 200 ? -6.417 -9.118 8.506 1.00 79.25 200 ALA A C 1
ATOM 1424 O O . ALA A 1 200 ? -6.923 -8.814 9.586 1.00 79.25 200 ALA A O 1
ATOM 1425 N N . VAL A 1 201 ? -7.128 -9.355 7.402 1.00 76.31 201 VAL A N 1
ATOM 1426 C CA . VAL A 1 201 ? -8.594 -9.415 7.344 1.00 76.31 201 VAL A CA 1
ATOM 1427 C C . VAL A 1 201 ? -9.011 -10.876 7.246 1.00 76.31 201 VAL A C 1
ATOM 1429 O O . VAL A 1 201 ? -8.721 -11.542 6.247 1.00 76.31 201 VAL A O 1
ATOM 1432 N N . GLN A 1 202 ? -9.674 -11.369 8.290 1.00 79.06 202 GLN A N 1
ATOM 1433 C CA . GLN A 1 202 ? -10.248 -12.712 8.299 1.00 79.06 202 GLN A CA 1
ATOM 1434 C C . GLN A 1 202 ? -11.558 -12.758 7.512 1.00 79.06 202 GLN A C 1
ATOM 1436 O O . GLN A 1 202 ? -12.264 -11.756 7.414 1.00 79.06 202 GLN A O 1
ATOM 1441 N N . THR A 1 203 ? -11.890 -13.927 6.973 1.00 70.06 203 THR A N 1
ATOM 1442 C CA . THR A 1 203 ? -13.249 -14.212 6.502 1.00 70.06 203 THR A CA 1
ATOM 1443 C C . THR A 1 203 ? -14.030 -14.902 7.599 1.00 70.06 203 THR A C 1
ATOM 1445 O O . THR A 1 203 ? -13.568 -15.918 8.129 1.00 70.06 203 THR A O 1
ATOM 1448 N N . ASP A 1 204 ? -15.229 -14.407 7.878 1.00 58.78 204 ASP A N 1
ATOM 1449 C CA . ASP A 1 204 ? -16.226 -15.150 8.639 1.00 58.78 204 ASP A CA 1
ATOM 1450 C C . ASP A 1 204 ? -16.483 -16.436 7.859 1.00 58.78 204 ASP A C 1
ATOM 1452 O O . ASP A 1 204 ? -16.850 -16.394 6.686 1.00 58.78 204 ASP A O 1
ATOM 1456 N N . GLY A 1 205 ? -16.129 -17.577 8.442 1.00 49.31 205 GLY A N 1
ATOM 1457 C CA . GLY A 1 205 ? -16.014 -18.828 7.708 1.00 49.31 205 GLY A CA 1
ATOM 1458 C C . GLY A 1 205 ? -17.353 -19.380 7.232 1.00 49.31 205 GLY A C 1
ATOM 1459 O O . GLY A 1 205 ? -17.812 -20.330 7.832 1.00 49.31 205 GLY A O 1
ATOM 1460 N N . GLU A 1 206 ? -17.921 -18.838 6.154 1.00 38.69 206 GLU A N 1
ATOM 1461 C CA . GLU A 1 206 ? -18.813 -19.480 5.180 1.00 38.69 206 GLU A CA 1
ATOM 1462 C C . GLU A 1 206 ? -18.778 -18.649 3.883 1.00 38.69 206 GLU A C 1
ATOM 1464 O O . GLU A 1 206 ? -19.184 -17.493 3.860 1.00 38.69 206 GLU A O 1
ATOM 1469 N N . VAL A 1 207 ? -18.282 -19.223 2.781 1.00 38.91 207 VAL A N 1
ATOM 1470 C CA . VAL A 1 207 ? -18.359 -18.584 1.456 1.00 38.91 207 VAL A CA 1
ATOM 1471 C C . VAL A 1 207 ? -19.704 -18.978 0.841 1.00 38.91 207 VAL A C 1
ATOM 1473 O O . VAL A 1 207 ? -19.904 -20.153 0.524 1.00 38.91 207 VAL A O 1
ATOM 1476 N N . PRO A 1 208 ? -20.633 -18.026 0.658 1.00 31.84 208 PRO A N 1
ATOM 1477 C CA . PRO A 1 208 ? -20.854 -17.547 -0.703 1.00 31.84 208 PRO A CA 1
ATOM 1478 C C . PRO A 1 208 ? -21.119 -16.036 -0.777 1.00 31.84 208 PRO A C 1
ATOM 1480 O O . PRO A 1 208 ? -22.043 -15.531 -0.155 1.00 31.84 208 PRO A O 1
ATOM 1483 N N . TYR A 1 209 ? -20.339 -15.358 -1.629 1.00 34.28 209 TYR A N 1
ATOM 1484 C CA . TYR A 1 209 ? -20.635 -14.088 -2.316 1.00 34.28 209 TYR A CA 1
ATOM 1485 C C . TYR A 1 209 ? -21.906 -13.345 -1.854 1.00 34.28 209 TYR A C 1
ATOM 1487 O O . TYR A 1 209 ? -22.908 -13.352 -2.565 1.00 34.28 209 TYR A O 1
ATOM 1495 N N . GLN A 1 210 ? -21.853 -12.639 -0.724 1.00 22.92 210 GLN A N 1
ATOM 1496 C CA . GLN A 1 210 ? -22.656 -11.438 -0.483 1.00 22.92 210 GLN A CA 1
ATOM 1497 C C . GLN A 1 210 ? -21.864 -10.463 0.381 1.00 22.92 210 GLN A C 1
ATOM 1499 O O . GLN A 1 210 ? -21.012 -10.867 1.153 1.00 22.92 210 GLN A O 1
ATOM 1504 N N . GLU A 1 211 ? -22.087 -9.175 0.144 1.00 29.03 211 GLU A N 1
ATOM 1505 C CA . GLU A 1 211 ? -21.424 -8.020 0.755 1.00 29.03 211 GLU A CA 1
ATOM 1506 C C . GLU A 1 211 ? -21.105 -8.238 2.248 1.00 29.03 211 GLU A C 1
ATOM 1508 O O . GLU A 1 211 ? -21.995 -8.198 3.092 1.00 29.03 211 GLU A O 1
ATOM 1513 N N . HIS A 1 212 ? -19.832 -8.509 2.564 1.00 26.39 212 HIS A N 1
ATOM 1514 C CA . HIS A 1 212 ? -19.383 -8.773 3.931 1.00 26.39 212 HIS A CA 1
ATOM 1515 C C . HIS A 1 212 ? -18.830 -7.502 4.581 1.00 26.39 212 HIS A C 1
ATOM 1517 O O . HIS A 1 212 ? -17.921 -6.855 4.052 1.00 26.39 212 HIS A O 1
ATOM 1523 N N . ASP A 1 213 ? -19.379 -7.191 5.754 1.00 23.14 213 ASP A N 1
ATOM 1524 C CA . ASP A 1 213 ? -18.846 -6.240 6.722 1.00 23.14 213 ASP A CA 1
ATOM 1525 C C . ASP A 1 213 ? -17.403 -6.623 7.122 1.00 23.14 213 ASP A C 1
ATOM 1527 O O . ASP A 1 213 ? -17.134 -7.707 7.631 1.00 23.14 213 ASP A O 1
ATOM 1531 N N . CYS A 1 214 ? -16.455 -5.711 6.900 1.00 27.09 214 CYS A N 1
ATOM 1532 C CA . CYS A 1 214 ? -15.085 -5.757 7.429 1.00 27.09 214 CYS A CA 1
ATOM 1533 C C . CYS A 1 214 ? -15.079 -5.182 8.864 1.00 27.09 214 CYS A C 1
ATOM 1535 O O . CYS A 1 214 ? -15.777 -4.211 9.129 1.00 27.09 214 CYS A O 1
ATOM 1537 N N . ALA A 1 215 ? -14.260 -5.582 9.837 1.00 29.17 215 ALA A N 1
ATOM 1538 C CA . ALA A 1 215 ? -13.110 -6.472 9.874 1.00 29.17 215 ALA A CA 1
ATOM 1539 C C . ALA A 1 215 ? -12.732 -6.709 11.350 1.00 29.17 215 ALA A C 1
ATOM 1541 O O . ALA A 1 215 ? -12.765 -5.773 12.152 1.00 29.17 215 ALA A O 1
ATOM 1542 N N . THR A 1 216 ? -12.253 -7.905 11.694 1.00 30.02 216 THR A N 1
ATOM 1543 C CA . THR A 1 216 ? -11.435 -8.082 12.905 1.00 30.02 216 THR A CA 1
ATOM 1544 C C . THR A 1 216 ? -9.982 -7.800 12.526 1.00 30.02 216 THR A C 1
ATOM 1546 O O . THR A 1 216 ? -9.397 -8.539 11.738 1.00 30.02 216 THR A O 1
ATOM 1549 N N . GLN A 1 217 ? -9.403 -6.707 13.031 1.00 31.92 217 GLN A N 1
ATOM 1550 C CA . GLN A 1 217 ? -7.986 -6.386 12.832 1.00 31.92 217 GLN A CA 1
ATOM 1551 C C . GLN A 1 217 ? -7.138 -7.216 13.801 1.00 31.92 217 GLN A C 1
ATOM 1553 O O . GLN A 1 217 ? -7.223 -7.028 15.014 1.00 31.92 217 GLN A O 1
ATOM 1558 N N . VAL A 1 218 ? -6.304 -8.114 13.278 1.00 36.56 218 VAL A N 1
ATOM 1559 C CA . VAL A 1 218 ? -5.250 -8.772 14.065 1.00 36.56 218 VAL A CA 1
ATOM 1560 C C . VAL A 1 218 ? -3.923 -8.115 13.712 1.00 36.56 218 VAL A C 1
ATOM 1562 O O . VAL A 1 218 ? -3.466 -8.251 12.579 1.00 36.56 218 VAL A O 1
ATOM 1565 N N . ALA A 1 219 ? -3.330 -7.391 14.663 1.00 35.53 219 ALA A N 1
ATOM 1566 C CA . ALA A 1 219 ? -1.981 -6.852 14.537 1.00 35.53 219 ALA A CA 1
ATOM 1567 C C . ALA A 1 219 ? -0.949 -7.897 14.981 1.00 35.53 219 ALA A C 1
ATOM 1569 O O . ALA A 1 219 ? -1.013 -8.416 16.097 1.00 35.53 219 ALA A O 1
ATOM 1570 N N . ILE A 1 220 ? 0.009 -8.185 14.108 1.00 39.94 220 ILE A N 1
ATOM 1571 C CA . ILE A 1 220 ? 1.146 -9.076 14.351 1.00 39.94 220 ILE A CA 1
ATOM 1572 C C . ILE A 1 220 ? 2.419 -8.218 14.443 1.00 39.94 220 ILE A C 1
ATOM 1574 O O . ILE A 1 220 ? 2.726 -7.491 13.498 1.00 39.94 220 ILE A O 1
ATOM 1578 N N . GLY A 1 221 ? 3.150 -8.306 15.563 1.00 33.75 221 GLY A N 1
ATOM 1579 C CA . GLY A 1 221 ? 4.428 -7.615 15.818 1.00 33.75 221 GLY A CA 1
ATOM 1580 C C . GLY A 1 221 ? 4.312 -6.247 16.514 1.00 33.75 221 GLY A C 1
ATOM 1581 O O . GLY A 1 221 ? 3.411 -5.459 16.226 1.00 33.75 221 GLY A O 1
ATOM 1582 N N . VAL A 1 222 ? 5.211 -5.950 17.468 1.00 31.59 222 VAL A N 1
ATOM 1583 C CA . VAL A 1 222 ? 5.238 -4.653 18.179 1.00 31.59 222 VAL A CA 1
ATOM 1584 C C . VAL A 1 222 ? 6.653 -4.219 18.543 1.00 31.59 222 VAL A C 1
ATOM 1586 O O . VAL A 1 222 ? 7.358 -4.971 19.208 1.00 31.59 222 VAL A O 1
ATOM 1589 N N . MET A 1 223 ? 7.001 -2.959 18.236 1.00 32.22 223 MET A N 1
ATOM 1590 C CA . MET A 1 223 ? 7.566 -1.985 19.203 1.00 32.22 223 MET A CA 1
ATOM 1591 C C . MET A 1 223 ? 7.867 -0.605 18.575 1.00 32.22 223 MET A C 1
ATOM 1593 O O . MET A 1 223 ? 8.917 -0.037 18.808 1.00 32.22 223 MET A O 1
ATOM 1597 N N . PHE A 1 224 ? 6.928 -0.041 17.810 1.00 30.98 224 PHE A N 1
ATOM 1598 C CA . PHE A 1 224 ? 6.608 1.407 17.760 1.00 30.98 224 PHE A CA 1
ATOM 1599 C C . PHE A 1 224 ? 5.157 1.587 17.282 1.00 30.98 224 PHE A C 1
ATOM 1601 O O . PHE A 1 224 ? 4.823 2.542 16.587 1.00 30.98 224 PHE A O 1
ATOM 1608 N N . ALA A 1 225 ? 4.289 0.629 17.616 1.00 37.03 225 ALA A N 1
ATOM 1609 C CA . ALA A 1 225 ? 2.870 0.763 17.348 1.00 37.03 225 ALA A CA 1
ATOM 1610 C C . ALA A 1 225 ? 2.334 1.939 18.165 1.00 37.03 225 ALA A C 1
ATOM 1612 O O . ALA A 1 225 ? 2.598 2.039 19.373 1.00 37.03 225 ALA A O 1
ATOM 1613 N N . GLU A 1 226 ? 1.552 2.811 17.533 1.00 44.31 226 GLU A N 1
ATOM 1614 C CA . GLU A 1 226 ? 0.622 3.605 18.317 1.00 44.31 226 GLU A CA 1
ATOM 1615 C C . GLU A 1 226 ? -0.200 2.604 19.134 1.00 44.31 226 GLU A C 1
ATOM 1617 O O . GLU A 1 226 ? -0.607 1.561 18.631 1.00 44.31 226 GLU A O 1
ATOM 1622 N N . LYS A 1 227 ? -0.413 2.866 20.426 1.00 45.59 227 LYS A N 1
ATOM 1623 C CA . LYS A 1 227 ? -1.070 1.911 21.345 1.00 45.59 227 LYS A CA 1
ATOM 1624 C C . LYS A 1 227 ? -2.435 1.407 20.836 1.00 45.59 227 LYS A C 1
ATOM 1626 O O . LYS A 1 227 ? -2.887 0.362 21.288 1.00 45.59 227 LYS A O 1
ATOM 1631 N N . ALA A 1 228 ? -3.015 2.118 19.868 1.00 43.25 228 ALA A N 1
ATOM 1632 C CA . ALA A 1 228 ? -4.153 1.735 19.045 1.00 43.25 228 ALA A CA 1
ATOM 1633 C C . ALA A 1 228 ? -4.033 0.362 18.370 1.00 43.25 228 ALA A C 1
ATOM 1635 O O . ALA A 1 228 ? -5.032 -0.345 18.300 1.00 43.25 228 ALA A O 1
ATOM 1636 N N . ASP A 1 229 ? -2.843 -0.022 17.904 1.00 38.22 229 ASP A N 1
ATOM 1637 C CA . ASP A 1 229 ? -2.686 -1.210 17.057 1.00 38.22 229 ASP A CA 1
ATOM 1638 C C . ASP A 1 229 ? -2.589 -2.504 17.887 1.00 38.22 229 ASP A C 1
ATOM 1640 O O . ASP A 1 229 ? -2.844 -3.588 17.383 1.00 38.22 229 ASP A O 1
ATOM 1644 N N . ILE A 1 230 ? -2.268 -2.410 19.185 1.00 44.31 230 ILE A N 1
ATOM 1645 C CA . ILE A 1 230 ? -2.118 -3.564 20.103 1.00 44.31 230 ILE A CA 1
ATOM 1646 C C . ILE A 1 230 ? -3.178 -3.632 21.211 1.00 44.31 230 ILE A C 1
ATOM 1648 O O . ILE A 1 230 ? -3.242 -4.606 21.966 1.00 44.31 230 ILE A O 1
ATOM 1652 N N . ALA A 1 231 ? -3.968 -2.572 21.358 1.00 59.03 231 ALA A N 1
ATOM 1653 C CA . ALA A 1 231 ? -5.057 -2.459 22.313 1.00 59.03 231 ALA A CA 1
ATOM 1654 C C . ALA A 1 231 ? -6.257 -1.845 21.587 1.00 59.03 231 ALA A C 1
ATOM 1656 O O . ALA A 1 231 ? -6.320 -0.625 21.436 1.00 59.03 231 ALA A O 1
ATOM 1657 N N . PRO A 1 232 ? -7.224 -2.666 21.147 1.00 60.34 232 PRO A N 1
ATOM 1658 C CA . PRO A 1 232 ? -8.320 -2.189 20.314 1.00 60.34 232 PRO A CA 1
ATOM 1659 C C . PRO A 1 232 ? -9.341 -1.355 21.094 1.00 60.34 232 PRO A C 1
ATOM 1661 O O . PRO A 1 232 ? -10.282 -0.858 20.490 1.00 60.34 232 PRO A O 1
ATOM 1664 N N . LEU A 1 233 ? -9.199 -1.221 22.419 1.00 75.88 233 LEU A N 1
ATOM 1665 C CA . LEU A 1 233 ? -10.162 -0.534 23.274 1.00 75.88 233 LEU A CA 1
ATOM 1666 C C . LEU A 1 233 ? -9.588 0.792 23.763 1.00 75.88 233 LEU A C 1
ATOM 1668 O O . LEU A 1 233 ? -8.855 0.840 24.754 1.00 75.88 233 LEU A O 1
ATOM 1672 N N . LEU A 1 234 ? -9.938 1.877 23.076 1.00 86.44 234 LEU A N 1
ATOM 1673 C CA . LEU A 1 234 ? -9.781 3.221 23.612 1.00 86.44 234 LEU A CA 1
ATOM 1674 C C . LEU A 1 234 ? -10.930 3.514 24.578 1.00 86.44 234 LEU A C 1
ATOM 1676 O O . LEU A 1 234 ? -12.093 3.534 24.168 1.00 86.44 234 LEU A O 1
ATOM 1680 N N . VAL A 1 235 ? -10.587 3.772 25.838 1.00 89.25 235 VAL A N 1
ATOM 1681 C CA . VAL A 1 235 ? -11.534 4.158 26.883 1.00 89.25 235 VAL A CA 1
ATOM 1682 C C . VAL A 1 235 ? -11.372 5.639 27.210 1.00 89.25 235 VAL A C 1
ATOM 1684 O O . VAL A 1 235 ? -10.253 6.127 27.408 1.00 89.25 235 VAL A O 1
ATOM 1687 N N . VAL A 1 236 ? -12.500 6.340 27.280 1.00 92.06 236 VAL A N 1
ATOM 1688 C CA . VAL A 1 236 ? -12.619 7.727 27.754 1.00 92.06 236 VAL A CA 1
ATOM 1689 C C . VAL A 1 236 ? -13.787 7.825 28.732 1.00 92.06 236 VAL A C 1
ATOM 1691 O O . VAL A 1 236 ? -14.694 6.997 28.691 1.00 92.06 236 VAL A O 1
ATOM 1694 N N . SER A 1 237 ? -13.793 8.836 29.597 1.00 93.88 237 SER A N 1
ATOM 1695 C CA . SER A 1 237 ? -14.965 9.176 30.413 1.00 93.88 237 SER A CA 1
ATOM 1696 C C . SER A 1 237 ? -15.660 10.426 29.872 1.00 93.88 237 SER A C 1
ATOM 1698 O O . SER A 1 237 ? -15.025 11.285 29.248 1.00 93.88 237 SER A O 1
ATOM 1700 N N . THR A 1 238 ? -16.964 10.558 30.118 1.00 94.12 238 THR A N 1
ATOM 1701 C CA . THR A 1 238 ? -17.700 11.792 29.797 1.00 94.12 238 THR A CA 1
ATOM 1702 C C . THR A 1 238 ? -17.158 12.998 30.558 1.00 94.12 238 THR A C 1
ATOM 1704 O O . THR A 1 238 ? -17.067 14.080 29.983 1.00 94.12 238 THR A O 1
ATOM 1707 N N . ALA A 1 239 ? -16.692 12.808 31.796 1.00 95.19 239 ALA A N 1
ATOM 1708 C CA . ALA A 1 239 ? -16.027 13.848 32.577 1.00 95.19 239 ALA A CA 1
ATOM 1709 C C . ALA A 1 239 ? -14.722 14.337 31.9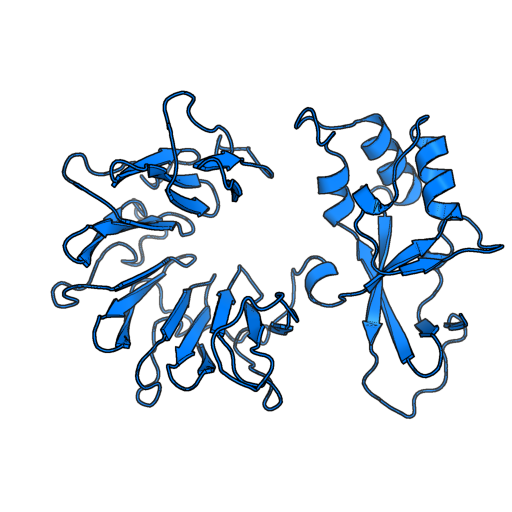22 1.00 95.19 239 ALA A C 1
ATOM 1711 O O . ALA A 1 239 ? -14.498 15.542 31.818 1.00 95.19 239 ALA A O 1
ATOM 1712 N N . SER A 1 240 ? -13.886 13.426 31.404 1.00 95.06 240 SER A N 1
ATOM 1713 C CA . SER A 1 240 ? -12.683 13.788 30.637 1.00 95.06 240 SER A CA 1
ATOM 1714 C C . SER A 1 240 ? -13.020 14.545 29.351 1.00 95.06 240 SER A C 1
ATOM 1716 O O . SER A 1 240 ? -12.310 15.482 28.985 1.00 95.06 240 SER A O 1
ATOM 1718 N N . LEU A 1 241 ? -14.084 14.142 28.646 1.00 93.75 241 LEU A N 1
ATOM 1719 C CA . LEU A 1 241 ? -14.543 14.821 27.428 1.00 93.75 241 LEU A CA 1
ATOM 1720 C C . LEU A 1 241 ? -15.036 16.239 27.734 1.00 93.75 241 LEU A C 1
ATOM 1722 O O . LEU A 1 241 ? -14.674 17.177 27.025 1.00 93.75 241 LEU A O 1
ATOM 1726 N N . GLN A 1 242 ? -15.798 16.403 28.814 1.00 94.56 242 GLN A N 1
ATOM 1727 C CA . GLN A 1 242 ? -16.285 17.704 29.253 1.00 94.56 242 GLN A CA 1
ATOM 1728 C C . GLN A 1 242 ? -15.134 18.628 29.671 1.00 94.56 242 GLN A C 1
ATOM 1730 O O . GLN A 1 242 ? -15.067 19.760 29.198 1.00 94.56 242 GLN A O 1
ATOM 1735 N N . ALA A 1 243 ? -14.185 18.138 30.474 1.00 94.94 243 ALA A N 1
ATOM 1736 C CA . ALA A 1 243 ? -13.011 18.915 30.871 1.00 94.94 243 ALA A CA 1
ATOM 1737 C C . ALA A 1 243 ? -12.182 19.369 29.656 1.00 94.94 243 ALA A C 1
ATOM 1739 O O . ALA A 1 243 ? -11.687 20.497 29.613 1.00 94.94 243 ALA A O 1
ATOM 1740 N N . LEU A 1 244 ? -12.071 18.519 28.629 1.00 93.62 244 LEU A N 1
ATOM 1741 C CA . LEU A 1 244 ? -11.396 18.874 27.385 1.00 93.62 244 LEU A CA 1
ATOM 1742 C C . LEU A 1 244 ? -12.152 19.958 26.599 1.00 93.62 244 LEU A C 1
ATOM 1744 O O . LEU A 1 244 ? -11.525 20.884 26.082 1.00 93.62 244 LEU A O 1
ATOM 1748 N N . ALA A 1 245 ? -13.480 19.855 26.509 1.00 93.88 245 ALA A N 1
ATOM 1749 C CA . ALA A 1 245 ? -14.326 20.852 25.853 1.00 93.88 245 ALA A CA 1
ATOM 1750 C C . ALA A 1 245 ? -14.251 22.217 26.561 1.00 93.88 245 ALA A C 1
ATOM 1752 O O . ALA A 1 245 ? -14.086 23.253 25.912 1.00 93.88 245 ALA A O 1
ATOM 1753 N N . GLU A 1 246 ? -14.279 22.218 27.896 1.00 95.31 246 GLU A N 1
ATOM 1754 C CA . GLU A 1 246 ? -14.095 23.414 28.724 1.00 95.31 246 GLU A CA 1
ATOM 1755 C C . GLU A 1 246 ? -12.712 24.041 28.502 1.00 95.31 246 GLU A C 1
ATOM 1757 O O . GLU A 1 246 ? -12.618 25.240 28.233 1.00 95.31 246 GLU A O 1
ATOM 1762 N N . GLY A 1 247 ? -11.644 23.234 28.515 1.00 93.50 247 GLY A N 1
ATOM 1763 C CA . GLY A 1 247 ? -10.278 23.698 28.249 1.00 93.50 247 GLY A CA 1
ATOM 1764 C C . GLY A 1 247 ? -10.083 24.264 26.838 1.00 93.50 247 GLY A C 1
ATOM 1765 O O . GLY A 1 247 ? -9.313 25.203 26.642 1.00 93.50 247 GLY A O 1
ATOM 1766 N N . ALA A 1 248 ? -10.806 23.736 25.847 1.00 91.62 248 ALA A N 1
ATOM 1767 C CA . ALA A 1 248 ? -10.783 24.241 24.476 1.00 91.62 248 ALA A CA 1
ATOM 1768 C C . ALA A 1 248 ? -11.748 25.417 24.232 1.00 91.62 248 ALA A C 1
ATOM 1770 O O . ALA A 1 248 ? -11.710 26.018 23.155 1.00 91.62 248 ALA A O 1
ATOM 1771 N N . GLY A 1 249 ? -12.627 25.731 25.191 1.00 94.38 249 GLY A N 1
ATOM 1772 C CA . GLY A 1 249 ? -13.642 26.778 25.075 1.00 94.38 249 GLY A CA 1
ATOM 1773 C C . GLY A 1 249 ? -14.706 26.507 24.006 1.00 94.38 249 GLY A C 1
ATOM 1774 O O . GLY A 1 249 ? -15.275 27.453 23.459 1.00 94.38 249 GLY A O 1
ATOM 1775 N N . LYS A 1 250 ? -14.945 25.237 23.656 1.00 89.88 250 LYS A N 1
ATOM 1776 C CA . LYS A 1 250 ? -15.932 24.837 22.645 1.00 89.88 250 LYS A CA 1
ATOM 1777 C C . LYS A 1 250 ? -16.329 23.377 22.797 1.00 89.88 250 LYS A C 1
ATOM 1779 O O . LYS A 1 250 ? -15.575 22.580 23.343 1.00 89.88 250 LYS A O 1
ATOM 1784 N N . ASP A 1 251 ? -17.472 23.028 22.222 1.00 89.00 251 ASP A N 1
ATOM 1785 C CA . ASP A 1 251 ? -17.912 21.640 22.168 1.00 89.00 251 ASP A CA 1
ATOM 1786 C C . ASP A 1 251 ? -16.967 20.780 21.307 1.00 89.00 251 ASP A C 1
ATOM 1788 O O . ASP A 1 251 ? -16.474 21.214 20.255 1.00 89.00 251 ASP A O 1
ATOM 1792 N N . ILE A 1 252 ? -16.691 19.565 21.778 1.00 86.44 252 ILE A N 1
ATOM 1793 C CA . ILE A 1 252 ? -15.830 18.591 21.107 1.00 86.44 252 ILE A CA 1
ATOM 1794 C C . ILE A 1 252 ? -16.560 17.251 21.127 1.00 86.44 252 ILE A C 1
ATOM 1796 O O . ILE A 1 252 ? -16.627 16.607 22.177 1.00 86.44 252 ILE A O 1
ATOM 1800 N N . PRO A 1 253 ? -17.076 16.791 19.979 1.00 84.19 253 PRO A N 1
ATOM 1801 C CA . PRO A 1 253 ? -17.842 15.563 19.955 1.00 84.19 253 PRO A CA 1
ATOM 1802 C C . PRO A 1 253 ? -16.910 14.360 20.184 1.00 84.19 253 PRO A C 1
ATOM 1804 O O . PRO A 1 253 ? -15.751 14.345 19.761 1.00 84.19 253 PRO A O 1
ATOM 1807 N N . ALA A 1 254 ? -17.395 13.360 20.922 1.00 83.31 254 ALA A N 1
ATOM 1808 C CA . ALA A 1 254 ? -16.580 12.224 21.359 1.00 83.31 254 ALA A CA 1
ATOM 1809 C C . ALA A 1 254 ? -16.082 11.359 20.188 1.00 83.31 254 ALA A C 1
ATOM 1811 O O . ALA A 1 254 ? -14.971 10.825 20.228 1.00 83.31 254 ALA A O 1
ATOM 1812 N N . ASP A 1 255 ? -16.883 11.258 19.125 1.00 78.88 255 ASP A N 1
ATOM 1813 C CA . ASP A 1 255 ? -16.578 10.545 17.879 1.00 78.88 255 ASP A CA 1
ATOM 1814 C C . ASP A 1 255 ? -15.288 11.043 17.208 1.00 78.88 255 ASP A C 1
ATOM 1816 O O . ASP A 1 255 ? -14.586 10.266 16.554 1.00 78.88 255 ASP A O 1
ATOM 1820 N N . ARG A 1 256 ? -14.901 12.299 17.463 1.00 79.94 256 ARG A N 1
ATOM 1821 C CA . ARG A 1 256 ? -13.629 12.891 17.039 1.00 79.94 256 ARG A CA 1
ATOM 1822 C C . ARG A 1 256 ? -12.429 12.054 17.496 1.00 79.94 256 ARG A C 1
ATOM 1824 O O . ARG A 1 256 ? -11.458 11.946 16.753 1.00 79.94 256 ARG A O 1
ATOM 1831 N N . PHE A 1 257 ? -12.500 11.432 18.677 1.00 82.00 257 PHE A N 1
ATOM 1832 C CA . PHE A 1 257 ? -11.445 10.574 19.239 1.00 82.00 257 PHE A CA 1
ATOM 1833 C C . PHE A 1 257 ? -11.623 9.089 18.919 1.00 82.00 257 PHE A C 1
ATOM 1835 O O . PHE A 1 257 ? -10.714 8.302 19.183 1.00 82.00 257 PHE A O 1
ATOM 1842 N N . ARG A 1 258 ? -12.773 8.715 18.342 1.00 81.69 258 ARG A N 1
ATOM 1843 C CA . ARG A 1 258 ? -13.171 7.331 18.047 1.00 81.69 258 ARG A CA 1
ATOM 1844 C C . ARG A 1 258 ? -12.958 6.383 19.243 1.00 81.69 258 ARG A C 1
ATOM 1846 O O . ARG A 1 258 ? -12.255 5.380 19.093 1.00 81.69 258 ARG A O 1
ATOM 1853 N N . PRO A 1 259 ? -13.489 6.708 20.439 1.00 81.62 259 PRO A N 1
ATOM 1854 C CA . PRO A 1 259 ? -13.419 5.805 21.577 1.00 81.62 259 PRO A CA 1
ATOM 1855 C C . PRO A 1 259 ? -14.248 4.548 21.305 1.00 81.62 259 PRO A C 1
ATOM 1857 O O . PRO A 1 259 ? -15.292 4.606 20.660 1.00 81.62 259 PRO A O 1
ATOM 1860 N N . ASN A 1 260 ? -13.790 3.414 21.825 1.00 85.44 260 ASN A N 1
ATOM 1861 C CA . ASN A 1 260 ? -14.541 2.160 21.783 1.00 85.44 260 ASN A CA 1
ATOM 1862 C C . ASN A 1 260 ? -15.496 2.056 22.973 1.00 85.44 260 ASN A C 1
ATOM 1864 O O . ASN A 1 260 ? -16.561 1.461 22.859 1.00 85.44 260 ASN A O 1
ATOM 1868 N N . VAL A 1 261 ? -15.099 2.629 24.114 1.00 84.00 261 VAL A N 1
ATOM 1869 C CA . VAL A 1 261 ? -15.881 2.644 25.351 1.00 84.00 261 VAL A CA 1
ATOM 1870 C C . VAL A 1 261 ? -15.881 4.060 25.911 1.00 84.00 261 VAL A C 1
ATOM 1872 O O . VAL A 1 261 ? -14.822 4.660 26.110 1.00 84.00 261 VAL A O 1
ATOM 1875 N N . ILE A 1 262 ? -17.075 4.579 26.177 1.00 90.69 262 ILE A N 1
ATOM 1876 C CA . ILE A 1 262 ? -17.279 5.834 26.895 1.00 90.69 262 ILE A CA 1
ATOM 1877 C C . ILE A 1 262 ? -17.898 5.476 28.242 1.00 90.69 262 ILE A C 1
ATOM 1879 O O . ILE A 1 262 ? -18.952 4.849 28.289 1.00 90.69 262 ILE A O 1
ATOM 1883 N N . LEU A 1 263 ? -17.218 5.835 29.326 1.00 90.75 263 LEU A N 1
ATOM 1884 C CA . LEU A 1 263 ? -17.717 5.624 30.678 1.00 90.75 263 LEU A CA 1
ATOM 1885 C C . LEU A 1 263 ? -18.522 6.835 31.141 1.00 90.75 263 LEU A C 1
ATOM 1887 O O . LEU A 1 263 ? -18.063 7.976 31.043 1.00 90.75 263 LEU A O 1
ATOM 1891 N N . GLU A 1 264 ? -19.697 6.557 31.689 1.00 91.44 264 GLU A N 1
ATOM 1892 C CA . GLU A 1 264 ? -20.612 7.541 32.258 1.00 91.44 264 GLU A CA 1
ATOM 1893 C C . GLU A 1 264 ? -20.751 7.312 33.765 1.00 91.44 264 GLU A C 1
ATOM 1895 O O . GLU A 1 264 ? -20.737 6.173 34.231 1.00 91.44 264 GLU A O 1
ATOM 1900 N N . GLY A 1 265 ? -20.892 8.391 34.537 1.00 87.00 265 GLY A N 1
ATOM 1901 C CA . GLY A 1 265 ? -21.086 8.321 35.985 1.00 87.00 265 GLY A CA 1
ATOM 1902 C C . GLY A 1 265 ? -20.225 9.319 36.762 1.00 87.00 265 GLY A C 1
ATOM 1903 O O . GLY A 1 265 ? -19.623 10.209 36.159 1.00 87.00 265 GLY A O 1
ATOM 1904 N N . PRO A 1 266 ? -20.167 9.195 38.101 1.00 87.94 266 PRO A N 1
ATOM 1905 C CA . PRO A 1 266 ? -19.411 10.089 38.979 1.00 87.94 266 PRO A CA 1
ATOM 1906 C C . PRO A 1 266 ? -17.906 9.780 38.912 1.00 87.94 266 PRO A C 1
ATOM 1908 O O . PRO A 1 266 ? -17.311 9.271 39.859 1.00 87.94 266 PRO A O 1
ATOM 1911 N N . ILE A 1 267 ? -17.307 10.034 37.752 1.00 91.00 267 ILE A N 1
ATOM 1912 C CA . ILE A 1 267 ? -15.894 9.803 37.459 1.00 91.00 267 ILE A CA 1
ATOM 1913 C C . ILE A 1 267 ? -15.200 11.163 37.423 1.00 91.00 267 ILE A C 1
ATOM 1915 O O . ILE A 1 267 ? -15.658 12.069 36.733 1.00 91.00 267 ILE A O 1
ATOM 1919 N N . GLU A 1 268 ? -14.092 11.307 38.145 1.00 93.62 268 GLU A N 1
ATOM 1920 C CA . GLU A 1 268 ? -13.274 12.519 38.059 1.00 93.62 268 GLU A CA 1
ATOM 1921 C C . GLU A 1 268 ? -12.626 12.646 36.667 1.00 93.62 268 GLU A C 1
ATOM 1923 O O . GLU A 1 268 ? -12.220 11.629 36.087 1.00 93.62 268 GLU A O 1
ATOM 1928 N N . PRO A 1 269 ? -12.473 13.865 36.118 1.00 94.31 269 PRO A N 1
ATOM 1929 C CA . PRO A 1 269 ? -11.774 14.063 34.855 1.00 94.31 269 PRO A CA 1
ATOM 1930 C C . PRO A 1 269 ? -10.389 13.405 34.857 1.00 94.31 269 PRO A C 1
ATOM 1932 O O . PRO A 1 269 ? -9.586 13.588 35.771 1.00 94.31 269 PRO A O 1
ATOM 1935 N N . HIS A 1 270 ? -10.110 12.637 33.808 1.00 92.81 270 HIS A N 1
ATOM 1936 C CA . HIS A 1 270 ? -8.876 11.882 33.593 1.00 92.81 270 HIS A CA 1
ATOM 1937 C C . HIS A 1 270 ? -8.580 10.776 34.614 1.00 92.81 270 HIS A C 1
ATOM 1939 O O . HIS A 1 270 ? -7.451 10.278 34.659 1.00 92.81 270 HIS A O 1
ATOM 1945 N N . ALA A 1 271 ? -9.567 10.337 35.403 1.00 91.94 271 ALA A N 1
ATOM 1946 C CA . ALA A 1 271 ? -9.397 9.226 36.341 1.00 91.94 271 ALA A CA 1
ATOM 1947 C C . ALA A 1 271 ? -8.895 7.940 35.660 1.00 91.94 271 ALA A C 1
ATOM 1949 O O . ALA A 1 271 ? -8.186 7.152 36.296 1.00 91.94 271 ALA A O 1
ATOM 1950 N N . GLU A 1 272 ? -9.152 7.765 34.356 1.00 89.75 272 GLU A N 1
ATOM 1951 C CA . GLU A 1 272 ? -8.609 6.665 33.556 1.00 89.75 272 GLU A CA 1
ATOM 1952 C C . GLU A 1 272 ? -7.075 6.553 33.590 1.00 89.75 272 GLU A C 1
ATOM 1954 O O . GLU A 1 272 ? -6.521 5.472 33.371 1.00 89.75 272 GLU A O 1
ATOM 1959 N N . ASP A 1 273 ? -6.371 7.631 33.945 1.00 90.56 273 ASP A N 1
ATOM 1960 C CA . ASP A 1 273 ? -4.911 7.678 34.102 1.00 90.56 273 ASP A CA 1
ATOM 1961 C C . ASP A 1 273 ? -4.410 6.953 35.345 1.00 90.56 273 ASP A C 1
ATOM 1963 O O . ASP A 1 273 ? -3.200 6.769 35.519 1.00 90.56 273 ASP A O 1
ATOM 1967 N N . THR A 1 274 ? -5.320 6.510 36.199 1.00 90.31 274 THR A N 1
ATOM 1968 C CA . THR A 1 274 ? -4.983 5.826 37.444 1.00 90.31 274 THR A CA 1
ATOM 1969 C C . THR A 1 274 ? -5.322 4.343 37.413 1.00 90.31 274 THR A C 1
ATOM 1971 O O . THR A 1 274 ? -4.746 3.591 38.196 1.00 90.31 274 THR A O 1
ATOM 1974 N N . TRP A 1 275 ? -6.184 3.900 36.495 1.00 90.44 275 TRP A N 1
ATOM 1975 C CA . TRP A 1 275 ? -6.651 2.516 36.453 1.00 90.44 275 TRP A CA 1
ATOM 1976 C C . TRP A 1 275 ? -5.659 1.633 35.700 1.00 90.44 275 TRP A C 1
ATOM 1978 O O . TRP A 1 275 ? -5.495 1.732 34.487 1.00 90.44 275 TRP A O 1
ATOM 1988 N N . ASP A 1 276 ? -4.961 0.755 36.411 1.00 86.69 276 ASP A N 1
ATOM 1989 C CA . ASP A 1 276 ? -4.015 -0.169 35.774 1.00 86.69 276 ASP A CA 1
ATOM 1990 C C . ASP A 1 276 ? -4.737 -1.354 35.118 1.00 86.69 276 ASP A C 1
ATOM 1992 O O . ASP A 1 276 ? -4.278 -1.903 34.109 1.00 86.69 276 ASP A O 1
ATOM 1996 N N . GLU A 1 277 ? -5.903 -1.701 35.661 1.00 86.50 277 GLU A N 1
ATOM 1997 C CA . GLU A 1 277 ? -6.794 -2.736 35.157 1.00 86.50 277 GLU A CA 1
ATOM 1998 C C . GLU A 1 277 ? -8.239 -2.232 35.133 1.00 86.50 277 GLU A C 1
ATOM 2000 O O . GLU A 1 277 ? -8.627 -1.363 35.910 1.00 86.50 277 GLU A O 1
ATOM 2005 N N . MET A 1 278 ? -9.045 -2.802 34.245 1.00 85.94 278 MET A N 1
ATOM 2006 C CA . MET A 1 278 ? -10.481 -2.559 34.171 1.00 85.94 278 MET A CA 1
ATOM 2007 C C . MET A 1 278 ? -11.212 -3.889 34.031 1.00 85.94 278 MET A C 1
ATOM 2009 O O . MET A 1 278 ? -10.752 -4.782 33.316 1.00 85.94 278 MET A O 1
ATOM 2013 N N . ARG A 1 279 ? -12.349 -4.030 34.705 1.00 83.12 279 ARG A N 1
ATOM 2014 C CA . ARG A 1 279 ? -13.220 -5.197 34.605 1.00 83.12 279 ARG A CA 1
ATOM 2015 C C . ARG A 1 279 ? -14.581 -4.773 34.070 1.00 83.12 279 ARG A C 1
ATOM 2017 O O . ARG A 1 279 ? -15.203 -3.895 34.652 1.00 83.12 279 ARG A O 1
ATOM 2024 N N . ILE A 1 280 ? -15.019 -5.412 32.987 1.00 79.06 280 ILE A N 1
ATOM 2025 C CA . ILE A 1 280 ? -16.346 -5.231 32.384 1.00 79.06 280 ILE A CA 1
ATOM 2026 C C . ILE A 1 280 ? -17.007 -6.609 32.358 1.00 79.06 280 ILE A C 1
ATOM 2028 O O . ILE A 1 280 ? -16.672 -7.456 31.525 1.00 79.06 280 ILE A O 1
ATOM 2032 N N . GLY A 1 281 ? -17.892 -6.880 33.319 1.00 81.44 281 GLY A N 1
ATOM 2033 C CA . GLY A 1 281 ? -18.415 -8.234 33.534 1.00 81.44 281 GLY A CA 1
ATOM 2034 C C . GLY A 1 281 ? -17.280 -9.265 33.723 1.00 81.44 281 GLY A C 1
ATOM 2035 O O . GLY A 1 281 ? -16.452 -9.083 34.619 1.00 81.44 281 GLY A O 1
ATOM 2036 N N . PRO A 1 282 ? -17.201 -10.342 32.911 1.00 72.56 282 PRO A N 1
ATOM 2037 C CA . PRO A 1 282 ? -16.112 -11.323 32.988 1.00 72.56 282 PRO A CA 1
ATOM 2038 C C . PRO A 1 282 ? -14.812 -10.861 32.304 1.00 72.56 282 PRO A C 1
ATOM 2040 O O . PRO A 1 282 ? -13.760 -11.469 32.506 1.00 72.56 282 PRO A O 1
ATOM 2043 N N . LEU A 1 283 ? -14.858 -9.810 31.479 1.00 69.50 283 LEU A N 1
ATOM 2044 C CA . LEU A 1 283 ? -13.705 -9.347 30.715 1.00 69.50 283 LEU A CA 1
ATOM 2045 C C . LEU A 1 283 ? -12.758 -8.559 31.619 1.00 69.50 283 LEU A C 1
ATOM 2047 O O . LEU A 1 283 ? -13.139 -7.546 32.204 1.00 69.50 283 LEU A O 1
ATOM 2051 N N . ARG A 1 284 ? -11.498 -8.995 31.687 1.00 77.44 284 ARG A N 1
ATOM 2052 C CA . ARG A 1 284 ? -10.423 -8.247 32.341 1.00 77.44 284 ARG A CA 1
ATOM 2053 C C . ARG A 1 284 ? -9.532 -7.579 31.311 1.00 77.44 284 ARG A C 1
ATOM 2055 O O . ARG A 1 284 ? -9.025 -8.223 30.393 1.00 77.44 284 ARG A O 1
ATOM 2062 N N . LEU A 1 285 ? -9.304 -6.294 31.511 1.00 79.56 285 LEU A N 1
ATOM 2063 C CA . LEU A 1 285 ? -8.559 -5.427 30.625 1.00 79.56 285 LEU A CA 1
ATOM 2064 C C . LEU A 1 285 ? -7.352 -4.843 31.359 1.00 79.56 285 LEU A C 1
ATOM 2066 O O . LEU A 1 285 ? -7.462 -4.429 32.508 1.00 79.56 285 LEU A O 1
ATOM 2070 N N . LYS A 1 286 ? -6.206 -4.770 30.684 1.00 81.69 286 LYS A N 1
ATOM 2071 C CA . LYS A 1 286 ? -4.992 -4.117 31.186 1.00 81.69 286 LYS A CA 1
ATOM 2072 C C . LYS A 1 286 ? -4.732 -2.828 30.427 1.00 81.69 286 LYS A C 1
ATOM 2074 O O . LYS A 1 286 ? -4.721 -2.845 29.193 1.00 81.69 286 LYS A O 1
ATOM 2079 N N . ARG A 1 287 ? -4.446 -1.749 31.153 1.00 83.56 287 ARG A N 1
ATOM 2080 C CA . ARG A 1 287 ? -4.067 -0.466 30.565 1.00 83.56 287 ARG A CA 1
ATOM 2081 C C . ARG A 1 287 ? -2.668 -0.530 29.947 1.00 83.56 287 ARG A C 1
ATOM 2083 O O . ARG A 1 287 ? -1.723 -1.018 30.566 1.00 83.56 287 ARG A O 1
ATOM 2090 N N . LEU A 1 288 ? -2.527 -0.003 28.733 1.00 76.94 288 LEU A N 1
ATOM 2091 C CA . LEU A 1 288 ? -1.249 0.132 28.018 1.00 76.94 288 LEU A CA 1
ATOM 2092 C C . LEU A 1 288 ? -0.763 1.587 27.936 1.00 76.94 288 LEU A C 1
ATOM 2094 O O . LEU A 1 288 ? 0.427 1.862 27.746 1.00 76.94 288 LEU A O 1
ATOM 2098 N N . GLY A 1 289 ? -1.676 2.543 28.084 1.00 79.88 289 GLY A N 1
ATOM 2099 C CA . GLY A 1 289 ? -1.374 3.965 28.193 1.00 79.88 289 GLY A CA 1
ATOM 2100 C C . GLY A 1 289 ? -2.096 4.832 27.150 1.00 79.88 289 GLY A C 1
ATOM 2101 O O . GLY A 1 289 ? -2.967 4.339 26.436 1.00 79.88 289 GLY A O 1
ATOM 2102 N N . PRO A 1 290 ? -1.752 6.128 27.057 1.00 84.69 290 PRO A N 1
ATOM 2103 C CA . PRO A 1 290 ? -2.629 7.117 26.432 1.00 84.69 290 PRO A CA 1
ATOM 2104 C C . PRO A 1 290 ? -2.634 7.069 24.900 1.00 84.69 290 PRO A C 1
ATOM 2106 O O . PRO A 1 290 ? -1.664 6.624 24.282 1.00 84.69 290 PRO A O 1
ATOM 2109 N N . CYS A 1 291 ? -3.713 7.560 24.280 1.00 78.75 291 CYS A N 1
ATOM 2110 C CA . CYS A 1 291 ? -3.841 7.591 22.824 1.00 78.75 291 CYS A CA 1
ATOM 2111 C C . CYS A 1 291 ? -3.046 8.736 22.193 1.00 78.75 291 CYS A C 1
ATOM 2113 O O . CYS A 1 291 ? -3.348 9.903 22.427 1.00 78.75 291 CYS A O 1
ATOM 2115 N N . ALA A 1 292 ? -2.071 8.398 21.346 1.00 72.44 292 ALA A N 1
ATOM 2116 C CA . ALA A 1 292 ? -1.303 9.375 20.572 1.00 72.44 292 ALA A CA 1
ATOM 2117 C C . ALA A 1 292 ? -2.029 9.867 19.306 1.00 72.44 292 ALA A C 1
ATOM 2119 O O . ALA A 1 292 ? -1.758 10.976 18.847 1.00 72.44 292 ALA A O 1
ATOM 2120 N N . ARG A 1 293 ? -3.028 9.118 18.802 1.00 67.75 293 ARG A N 1
ATOM 2121 C CA . ARG A 1 293 ? -3.845 9.530 17.641 1.00 67.75 293 ARG A CA 1
ATOM 2122 C C . ARG A 1 293 ? -4.600 10.832 17.878 1.00 67.75 293 ARG A C 1
ATOM 2124 O O . ARG A 1 293 ? -5.029 11.466 16.922 1.00 67.75 293 ARG A O 1
ATOM 2131 N N . CYS A 1 294 ? -4.746 11.269 19.126 1.00 69.38 294 CYS A N 1
ATOM 2132 C CA . CYS A 1 294 ? -5.351 12.555 19.463 1.00 69.38 294 CYS A CA 1
ATOM 2133 C C . CYS A 1 294 ? -4.602 13.744 18.839 1.00 69.38 294 CYS A C 1
ATOM 2135 O O . CYS A 1 294 ? -5.216 14.778 18.596 1.00 69.38 294 CYS A O 1
ATOM 2137 N N . ALA A 1 295 ? -3.321 13.583 18.493 1.00 66.88 295 ALA A N 1
ATOM 2138 C CA . ALA A 1 295 ? -2.593 14.558 17.690 1.00 66.88 295 ALA A CA 1
ATOM 2139 C C . ALA A 1 295 ? -3.156 14.688 16.263 1.00 66.88 295 ALA A C 1
ATOM 2141 O O . ALA A 1 295 ? -3.167 15.779 15.726 1.00 66.88 295 ALA A O 1
ATOM 2142 N N . ILE A 1 296 ? -3.689 13.622 15.660 1.00 64.25 296 ILE A N 1
ATOM 2143 C CA . ILE A 1 296 ? -4.400 13.680 14.364 1.00 64.25 296 ILE A CA 1
ATOM 2144 C C . ILE A 1 296 ? -5.762 14.355 14.547 1.00 64.25 296 ILE A C 1
ATOM 2146 O O . ILE A 1 296 ? -6.254 15.088 13.690 1.00 64.25 296 ILE A O 1
ATOM 2150 N N . VAL A 1 297 ? -6.370 14.109 15.706 1.00 63.78 297 VAL A N 1
ATOM 2151 C CA . VAL A 1 297 ? -7.643 14.702 16.100 1.00 63.78 297 VAL A CA 1
ATOM 2152 C C . VAL A 1 297 ? -7.511 16.204 16.321 1.00 63.78 297 VAL A C 1
ATOM 2154 O O . VAL A 1 297 ? -8.510 16.902 16.203 1.00 63.78 297 VAL A O 1
ATOM 2157 N N . ASP A 1 298 ? -6.311 16.739 16.544 1.00 69.69 298 ASP A N 1
ATOM 2158 C CA . ASP A 1 298 ? -6.075 18.177 16.631 1.00 69.69 298 ASP A CA 1
ATOM 2159 C C . ASP A 1 298 ? -6.373 18.927 15.323 1.00 69.69 298 ASP A C 1
ATOM 2161 O O . ASP A 1 298 ? -6.375 20.145 15.330 1.00 69.69 298 ASP A O 1
ATOM 2165 N N . VAL A 1 299 ? -6.678 18.253 14.213 1.00 72.19 299 VAL A N 1
ATOM 2166 C CA . VAL A 1 299 ? -7.049 18.892 12.946 1.00 72.19 299 VAL A CA 1
ATOM 2167 C C . VAL A 1 299 ? -8.558 19.152 12.897 1.00 72.19 299 VAL A C 1
ATOM 2169 O O . VAL A 1 299 ? -9.378 18.278 13.184 1.00 72.19 299 VAL A O 1
ATOM 2172 N N . ALA A 1 300 ? -8.957 20.361 12.498 1.00 74.50 300 ALA A N 1
ATOM 2173 C CA . ALA A 1 300 ? -10.345 20.686 12.193 1.00 74.50 300 ALA A CA 1
ATOM 2174 C C . ALA A 1 300 ? -10.761 19.972 10.896 1.00 74.50 300 ALA A C 1
ATOM 2176 O O . ALA A 1 300 ? -10.361 20.378 9.803 1.00 74.50 300 ALA A O 1
ATOM 2177 N N . GLN A 1 301 ? -11.571 18.915 11.017 1.00 64.62 301 GLN A N 1
ATOM 2178 C CA . GLN A 1 301 ? -11.896 17.981 9.926 1.00 64.62 301 GLN A CA 1
ATOM 2179 C C . GLN A 1 301 ? -12.478 18.653 8.669 1.00 64.62 301 GLN A C 1
ATOM 2181 O O . GLN A 1 301 ? -12.206 18.204 7.562 1.00 64.62 301 GLN A O 1
ATOM 2186 N N . GLY A 1 302 ? -13.212 19.763 8.815 1.00 65.19 302 GLY A N 1
ATOM 2187 C CA . GLY A 1 302 ? -13.749 20.522 7.676 1.00 65.19 302 GLY A CA 1
ATOM 2188 C C . GLY A 1 302 ? -12.762 21.489 7.008 1.00 65.19 302 GLY A C 1
ATOM 2189 O O . GLY A 1 302 ? -13.054 22.007 5.936 1.00 65.19 302 GLY A O 1
ATOM 2190 N N . GLN A 1 303 ? -11.616 21.772 7.634 1.00 73.06 303 GLN A N 1
ATOM 2191 C CA . GLN A 1 303 ? -10.655 22.781 7.164 1.00 73.06 303 GLN A CA 1
ATOM 2192 C C . GLN A 1 303 ? -9.267 22.207 6.863 1.00 73.06 303 GLN A C 1
ATOM 2194 O O . GLN A 1 303 ? -8.452 22.901 6.258 1.00 73.06 303 GLN A O 1
ATOM 2199 N N . GLY A 1 304 ? -8.963 20.987 7.322 1.00 74.81 304 GLY A N 1
ATOM 2200 C CA . GLY A 1 304 ? -7.643 20.367 7.154 1.00 74.81 304 GLY A CA 1
ATOM 2201 C C . GLY A 1 304 ? -6.511 21.133 7.850 1.00 74.81 304 GLY A C 1
ATOM 2202 O O . GLY A 1 304 ? -5.345 20.949 7.517 1.00 74.81 304 GLY A O 1
ATOM 2203 N N . LYS A 1 305 ? -6.842 22.020 8.796 1.00 76.81 305 LYS A N 1
ATOM 2204 C CA . LYS A 1 305 ? -5.885 22.838 9.551 1.00 76.81 305 LYS A CA 1
ATOM 2205 C C . LYS A 1 305 ? -5.918 22.490 11.026 1.00 76.81 305 LYS A C 1
ATOM 2207 O O . LYS A 1 305 ? -6.961 22.108 11.555 1.00 76.81 305 LYS A O 1
ATOM 2212 N N . ARG A 1 306 ? -4.781 22.685 11.689 1.00 81.19 306 ARG A N 1
ATOM 2213 C CA . ARG A 1 306 ? -4.647 22.499 13.131 1.00 81.19 306 ARG A CA 1
ATOM 2214 C C . ARG A 1 306 ? -5.627 23.385 13.904 1.00 81.19 306 ARG A C 1
ATOM 2216 O O . ARG A 1 306 ? -5.707 24.594 13.701 1.00 81.19 306 ARG A O 1
ATOM 2223 N N . ASP A 1 307 ? -6.332 22.763 14.824 1.00 86.44 307 ASP A N 1
ATOM 2224 C CA . ASP A 1 307 ? -7.256 23.321 15.794 1.00 86.44 307 ASP A CA 1
ATOM 2225 C C . ASP A 1 307 ? -6.489 23.625 17.086 1.00 86.44 307 ASP A C 1
ATOM 2227 O O . ASP A 1 307 ? -6.452 22.829 18.024 1.00 86.44 307 ASP A O 1
ATOM 2231 N N . ASN A 1 308 ? -5.822 24.782 17.116 1.00 87.31 308 ASN A N 1
ATOM 2232 C CA . ASN A 1 308 ? -4.915 25.157 18.209 1.00 87.31 308 ASN A CA 1
ATOM 2233 C C . ASN A 1 308 ? -5.584 25.166 19.594 1.00 87.31 308 ASN A C 1
ATOM 2235 O O . ASN A 1 308 ? -4.897 24.943 20.588 1.00 87.31 308 ASN A O 1
ATOM 2239 N N . ALA A 1 309 ? -6.898 25.400 19.666 1.00 89.06 309 ALA A N 1
ATOM 2240 C CA . ALA A 1 309 ? -7.648 25.353 20.918 1.00 89.06 309 ALA A CA 1
ATOM 2241 C C . ALA A 1 309 ? -7.721 23.921 21.471 1.00 89.06 309 ALA A C 1
ATOM 2243 O O . ALA A 1 309 ? -7.366 23.684 22.623 1.00 89.06 309 ALA A O 1
ATOM 2244 N N . VAL A 1 310 ? -8.090 22.950 20.628 1.00 88.44 310 VAL A N 1
ATOM 2245 C CA . VAL A 1 310 ? -8.127 21.532 21.025 1.00 88.44 310 VAL A CA 1
ATOM 2246 C C . VAL A 1 310 ? -6.729 20.990 21.263 1.00 88.44 310 VAL A C 1
ATOM 2248 O O . VAL A 1 310 ? -6.509 20.303 22.254 1.00 88.44 310 VAL A O 1
ATOM 2251 N N . TYR A 1 311 ? -5.763 21.343 20.414 1.00 88.25 311 TYR A N 1
ATOM 2252 C CA . TYR A 1 311 ? -4.372 20.967 20.641 1.00 88.25 311 TYR A CA 1
ATOM 2253 C C . TYR A 1 311 ? -3.856 21.469 21.997 1.00 88.25 311 TYR A C 1
ATOM 2255 O O . TYR A 1 311 ? -3.272 20.701 22.758 1.00 88.25 311 TYR A O 1
ATOM 2263 N N . GLY A 1 312 ? -4.096 22.746 22.314 1.00 89.56 312 GLY A N 1
ATOM 2264 C CA . GLY A 1 312 ? -3.696 23.347 23.584 1.00 89.56 312 GLY A CA 1
ATOM 2265 C C . GLY A 1 312 ? -4.333 22.644 24.781 1.00 89.56 312 GLY A C 1
ATOM 2266 O O . GLY A 1 312 ? -3.619 22.273 25.710 1.00 89.56 312 GLY A O 1
ATOM 2267 N N . ALA A 1 313 ? -5.641 22.382 24.718 1.00 90.88 313 ALA A N 1
ATOM 2268 C CA . ALA A 1 313 ? -6.370 21.680 25.772 1.00 90.88 313 ALA A CA 1
ATOM 2269 C C . ALA A 1 313 ? -5.867 20.237 25.977 1.00 90.88 313 ALA A C 1
ATOM 2271 O O . ALA A 1 313 ? -5.669 19.805 27.109 1.00 90.88 313 ALA A O 1
ATOM 2272 N N . LEU A 1 314 ? -5.571 19.508 24.892 1.00 89.94 314 LEU A N 1
ATOM 2273 C CA . LEU A 1 314 ? -4.983 18.164 24.961 1.00 89.94 314 LEU A CA 1
ATOM 2274 C C . LEU A 1 314 ? -3.606 18.176 25.645 1.00 89.94 314 LEU A C 1
ATOM 2276 O O . LEU A 1 314 ? -3.310 17.323 26.479 1.00 89.94 314 LEU A O 1
ATOM 2280 N N . VAL A 1 315 ? -2.764 19.153 25.296 1.00 89.44 315 VAL A N 1
ATOM 2281 C CA . VAL A 1 315 ? -1.412 19.296 25.853 1.00 89.44 315 VAL A CA 1
ATOM 2282 C C . VAL A 1 315 ? -1.441 19.749 27.314 1.00 89.44 315 VAL A C 1
ATOM 2284 O O . VAL A 1 315 ? -0.540 19.386 28.067 1.00 89.44 315 VAL A O 1
ATOM 2287 N N . GLN A 1 316 ? -2.460 20.497 27.742 1.00 89.38 316 GLN A N 1
ATOM 2288 C CA . GLN A 1 316 ? -2.538 21.074 29.086 1.00 89.38 316 GLN A CA 1
ATOM 2289 C C . GLN A 1 316 ? -2.476 20.024 30.205 1.00 89.38 316 GLN A C 1
ATOM 2291 O O . GLN A 1 316 ? -1.839 20.274 31.226 1.00 89.38 316 GLN A O 1
ATOM 2296 N N . HIS A 1 317 ? -3.092 18.853 30.012 1.00 85.12 317 HIS A N 1
ATOM 2297 C CA . HIS A 1 317 ? -3.137 17.801 31.036 1.00 85.12 317 HIS A CA 1
ATOM 2298 C C . HIS A 1 317 ? -1.839 16.981 31.112 1.00 85.12 317 HIS A C 1
ATOM 2300 O O . HIS A 1 317 ? -1.284 16.774 32.188 1.00 85.12 317 HIS A O 1
ATOM 2306 N N . ARG A 1 318 ? -1.319 16.514 29.967 1.00 83.88 318 ARG A N 1
ATOM 2307 C CA . ARG A 1 318 ? -0.205 15.535 29.917 1.00 83.88 318 ARG A CA 1
ATOM 2308 C C . ARG A 1 318 ? 1.092 16.071 29.304 1.00 83.88 318 ARG A C 1
ATOM 2310 O O . ARG A 1 318 ? 2.027 15.303 29.089 1.00 83.88 318 ARG A O 1
ATOM 2317 N N . GLY A 1 319 ? 1.158 17.355 28.957 1.00 86.75 319 GLY A N 1
ATOM 2318 C CA . GLY A 1 319 ? 2.290 17.952 28.233 1.00 86.75 319 GLY A CA 1
ATOM 2319 C C . GLY A 1 319 ? 2.464 17.428 26.799 1.00 86.75 319 GLY A C 1
ATOM 2320 O O . GLY A 1 319 ? 3.442 17.754 26.130 1.00 86.75 319 GLY A O 1
ATOM 2321 N N . GLN A 1 320 ? 1.527 16.607 26.323 1.00 85.88 320 GLN A N 1
ATOM 2322 C CA . GLN A 1 320 ? 1.508 15.971 25.010 1.00 85.88 320 GLN A CA 1
ATOM 2323 C C . GLN A 1 320 ? 0.064 15.918 24.514 1.00 85.88 320 GLN A C 1
ATOM 2325 O O . GLN A 1 320 ? -0.854 15.800 25.322 1.00 85.88 320 GLN A O 1
ATOM 2330 N N . ALA A 1 321 ? -0.145 15.964 23.197 1.00 86.06 321 ALA A N 1
ATOM 2331 C CA . ALA A 1 321 ? -1.481 15.915 22.603 1.00 86.06 321 ALA A CA 1
ATOM 2332 C C . ALA A 1 321 ? -2.056 14.490 22.592 1.00 86.06 321 ALA A C 1
ATOM 2334 O O . ALA A 1 321 ? -2.166 13.853 21.545 1.00 86.06 321 ALA A O 1
ATOM 2335 N N . VAL A 1 322 ? -2.390 13.979 23.778 1.00 87.75 322 VAL A N 1
ATOM 2336 C CA . VAL A 1 322 ? -2.852 12.604 23.997 1.00 87.75 322 VAL A CA 1
ATOM 2337 C C . VAL A 1 322 ? -4.078 12.581 24.906 1.00 87.75 322 VAL A C 1
ATOM 2339 O O . VAL A 1 322 ? -4.109 13.276 25.917 1.00 87.75 322 VAL A O 1
ATOM 2342 N N . PHE A 1 323 ? -5.076 11.750 24.608 1.00 90.31 323 PHE A N 1
ATOM 2343 C CA . PHE A 1 323 ? -6.346 11.725 25.352 1.00 90.31 323 PHE A CA 1
ATOM 2344 C C . PHE A 1 323 ? -6.915 10.311 25.484 1.00 90.31 323 PHE A C 1
ATOM 2346 O O . PHE A 1 323 ? -6.658 9.455 24.645 1.00 90.31 323 PHE A O 1
ATOM 2353 N N . GLY A 1 324 ? -7.623 10.029 26.579 1.00 89.62 324 GLY A N 1
ATOM 2354 C CA . GLY A 1 324 ? -8.073 8.672 26.899 1.00 89.62 324 GLY A CA 1
ATOM 2355 C C . GLY A 1 324 ? -6.930 7.696 27.179 1.00 89.62 324 GLY A C 1
ATOM 2356 O O . GLY A 1 324 ? -5.760 8.096 27.288 1.00 89.62 324 GLY A O 1
ATOM 2357 N N . GLN A 1 325 ? -7.287 6.420 27.323 1.00 89.81 325 GLN A N 1
ATOM 2358 C CA . GLN A 1 325 ? -6.382 5.327 27.679 1.00 89.81 325 GLN A CA 1
ATOM 2359 C C . GLN A 1 325 ? -6.706 4.056 26.893 1.00 89.81 325 GLN A C 1
ATOM 2361 O O . GLN A 1 325 ? -7.864 3.658 26.783 1.00 89.81 325 GLN A O 1
ATOM 2366 N N . TYR A 1 326 ? -5.672 3.409 26.362 1.00 82.94 326 TYR A N 1
ATOM 2367 C CA . TYR A 1 326 ? -5.795 2.140 25.659 1.00 82.94 326 TYR A CA 1
ATOM 2368 C C . TYR A 1 326 ? -5.753 0.950 26.607 1.00 82.94 326 TYR A C 1
ATOM 2370 O O . TYR A 1 326 ? -4.893 0.877 27.491 1.00 82.94 326 TYR A O 1
ATOM 2378 N N . TYR A 1 327 ? -6.634 -0.011 26.349 1.00 80.94 327 TYR A N 1
ATOM 2379 C CA . TYR A 1 327 ? -6.769 -1.251 27.094 1.00 80.94 327 TYR A CA 1
ATOM 2380 C C . TYR A 1 327 ? -6.733 -2.472 26.175 1.00 80.94 327 TYR A C 1
ATOM 2382 O O . TYR A 1 327 ? -7.265 -2.456 25.064 1.00 80.94 327 TYR A O 1
ATOM 2390 N N . ARG A 1 328 ? -6.138 -3.562 26.666 1.00 75.69 328 ARG A N 1
ATOM 2391 C CA . ARG A 1 328 ? -6.169 -4.873 26.002 1.00 75.69 328 ARG A CA 1
ATOM 2392 C C . ARG A 1 328 ? -6.761 -5.954 26.909 1.00 75.69 328 ARG A C 1
ATOM 2394 O O . ARG A 1 328 ? -6.527 -5.888 28.118 1.00 75.69 328 ARG A O 1
ATOM 2401 N N . PRO A 1 329 ? -7.435 -6.977 26.362 1.00 72.50 329 PRO A N 1
ATOM 2402 C CA . PRO A 1 329 ? -7.828 -8.163 27.119 1.00 72.50 329 PRO A CA 1
ATOM 2403 C C . PRO A 1 329 ? -6.639 -8.885 27.769 1.00 72.50 329 PRO A C 1
ATOM 2405 O O . PRO A 1 329 ? -5.550 -8.969 27.196 1.00 72.50 329 PRO A O 1
ATOM 2408 N N . MET A 1 330 ? -6.846 -9.422 28.971 1.00 66.56 330 MET A N 1
ATOM 2409 C CA . MET A 1 330 ? -5.889 -10.293 29.655 1.00 66.56 330 MET A CA 1
ATOM 2410 C C . MET A 1 330 ? -6.255 -11.765 29.438 1.00 66.56 330 MET A C 1
ATOM 2412 O O . MET A 1 330 ? -7.338 -12.195 29.810 1.00 66.56 330 MET A O 1
ATOM 2416 N N . LEU A 1 331 ? -5.330 -12.547 28.870 1.00 53.97 331 LEU A N 1
ATOM 2417 C CA . LEU A 1 331 ? -5.553 -13.947 28.468 1.00 53.97 331 LEU A CA 1
ATOM 2418 C C . LEU A 1 331 ? -5.326 -14.991 29.584 1.00 53.97 331 LEU A C 1
ATOM 2420 O O . LEU A 1 331 ? -5.347 -16.185 29.304 1.00 53.97 331 LEU A O 1
ATOM 2424 N N . ARG A 1 332 ? -5.062 -14.593 30.838 1.00 52.97 332 ARG A N 1
ATOM 2425 C CA . ARG A 1 332 ? -4.792 -15.543 31.937 1.00 52.97 332 ARG A CA 1
ATOM 2426 C C . ARG A 1 332 ? -5.844 -15.474 33.037 1.00 52.97 332 ARG A C 1
ATOM 2428 O O . ARG A 1 332 ? -5.973 -14.450 33.708 1.00 52.97 332 ARG A O 1
ATOM 2435 N N . GLU A 1 333 ? -6.494 -16.604 33.293 1.00 45.81 333 GLU A N 1
ATOM 2436 C CA . GLU A 1 333 ? -7.154 -16.880 34.569 1.00 45.81 333 GLU A CA 1
ATOM 2437 C C . GLU A 1 333 ? -6.083 -17.086 35.659 1.00 45.81 333 GLU A C 1
ATOM 2439 O O . GLU A 1 333 ? -5.139 -17.853 35.471 1.00 45.81 333 GLU A O 1
ATOM 2444 N N . GLY A 1 334 ? -6.193 -16.369 36.786 1.00 51.91 334 GLY A N 1
ATOM 2445 C CA . GLY A 1 334 ? -5.423 -16.669 38.007 1.00 51.91 334 GLY A CA 1
ATOM 2446 C C . GLY A 1 334 ? -4.573 -15.551 38.630 1.00 51.91 334 GLY A C 1
ATOM 2447 O O . GLY A 1 334 ? -4.010 -15.771 39.698 1.00 51.91 334 GLY A O 1
ATOM 2448 N N . ALA A 1 335 ? -4.471 -14.353 38.043 1.00 51.50 335 ALA A N 1
ATOM 2449 C CA . ALA A 1 335 ? -3.811 -13.222 38.715 1.00 51.50 335 ALA A CA 1
ATOM 2450 C C . ALA A 1 335 ? -4.798 -12.466 39.624 1.00 51.50 335 ALA A C 1
ATOM 2452 O O . ALA A 1 335 ? -5.889 -12.118 39.171 1.00 51.50 335 ALA A O 1
ATOM 2453 N N . LEU A 1 336 ? -4.426 -12.189 40.879 1.00 55.03 336 LEU A N 1
ATOM 2454 C CA . LEU A 1 336 ? -5.221 -11.353 41.793 1.00 55.03 336 LEU A CA 1
ATOM 2455 C C . LEU A 1 336 ? -5.450 -9.946 41.188 1.00 55.03 336 LEU A C 1
ATOM 2457 O O . LEU A 1 336 ? -4.577 -9.470 40.458 1.00 55.03 336 LEU A O 1
ATOM 2461 N N . PRO A 1 337 ? -6.604 -9.292 41.429 1.00 55.97 337 PRO A N 1
ATOM 2462 C CA . PRO A 1 337 ? -6.862 -7.939 40.932 1.00 55.97 337 PRO A CA 1
ATOM 2463 C C . PRO A 1 337 ? -5.837 -6.937 41.475 1.00 55.97 337 PRO A C 1
ATOM 2465 O O . PRO A 1 337 ? -5.455 -7.011 42.643 1.00 55.97 337 PRO A O 1
ATOM 2468 N N . SER A 1 338 ? -5.413 -5.990 40.636 1.00 62.38 338 SER A N 1
ATOM 2469 C CA . SER A 1 338 ? -4.642 -4.821 41.082 1.00 62.38 338 SER A CA 1
ATOM 2470 C C . SER A 1 338 ? -5.464 -3.967 42.061 1.00 62.38 338 SER A C 1
ATOM 2472 O O . SER A 1 338 ? -6.666 -3.798 41.865 1.00 62.38 338 SER A O 1
ATOM 2474 N N . GLU A 1 339 ? -4.819 -3.342 43.056 1.00 67.69 339 GLU A N 1
ATOM 2475 C CA . GLU A 1 339 ? -5.449 -2.338 43.942 1.00 67.69 339 GLU A CA 1
ATOM 2476 C C . GLU A 1 339 ? -5.983 -1.108 43.178 1.00 67.69 339 GLU A C 1
ATOM 2478 O O . GLU A 1 339 ? -6.735 -0.308 43.725 1.00 67.69 339 GLU A O 1
ATOM 2483 N N . ARG A 1 340 ? -5.607 -0.958 41.901 1.00 76.12 340 ARG A N 1
ATOM 2484 C CA . ARG A 1 340 ? -6.056 0.099 40.985 1.00 76.12 340 ARG A CA 1
ATOM 2485 C C . ARG A 1 340 ? -6.967 -0.426 39.871 1.00 76.12 340 ARG A C 1
ATOM 2487 O O . ARG A 1 340 ? -6.930 0.090 38.753 1.00 76.12 340 ARG A O 1
ATOM 2494 N N . ALA A 1 341 ? -7.723 -1.489 40.132 1.00 72.50 341 ALA A N 1
ATOM 2495 C CA . ALA A 1 341 ? -8.704 -2.005 39.186 1.00 72.50 341 ALA A CA 1
ATOM 2496 C C . ALA A 1 341 ? -9.995 -1.168 39.219 1.00 72.50 341 ALA A C 1
ATOM 2498 O O . ALA A 1 341 ? -10.581 -0.977 40.283 1.00 72.50 341 ALA A O 1
ATOM 2499 N N . LEU A 1 342 ? -10.455 -0.701 38.056 1.00 79.75 342 LEU A N 1
ATOM 2500 C CA . LEU A 1 342 ? -11.813 -0.178 37.906 1.00 79.75 342 LEU A CA 1
ATOM 2501 C C . LEU A 1 342 ? -12.786 -1.339 37.676 1.00 79.75 342 LEU A C 1
ATOM 2503 O O . LEU A 1 342 ? -12.567 -2.154 36.778 1.00 79.75 342 LEU A O 1
ATOM 2507 N N . GLU A 1 343 ? -13.880 -1.383 38.432 1.00 78.62 343 GLU A N 1
ATOM 2508 C CA . GLU A 1 343 ? -15.012 -2.274 38.163 1.00 78.62 343 GLU A CA 1
ATOM 2509 C C . GLU A 1 343 ? -16.159 -1.471 37.547 1.00 78.62 343 GLU A C 1
ATOM 2511 O O . GLU A 1 343 ? -16.595 -0.478 38.132 1.00 78.62 343 GLU A O 1
ATOM 2516 N N . VAL A 1 344 ? -16.598 -1.896 36.359 1.00 73.00 344 VAL A N 1
ATOM 2517 C CA . VAL A 1 344 ? -17.688 -1.297 35.574 1.00 73.00 344 VAL A CA 1
ATOM 2518 C C . VAL A 1 344 ? -18.863 -2.262 35.502 1.00 73.00 344 VAL A C 1
ATOM 2520 O O . VAL A 1 344 ? -18.624 -3.464 35.217 1.00 73.00 344 VAL A O 1
#

InterPro domains:
  IPR005302 Molybdenum cofactor sulfurase, C-terminal [PF03473] (230-334)
  IPR005302 Molybdenum cofactor sulfurase, C-terminal [PS51340] (201-344)
  IPR009091 Regulator of chromosome condensation 1/beta-lactamase-inhibitor protein II [G3DSA:2.130.10.30] (1-228)
  IPR009091 Regulator of chromosome condensation 1/beta-lactamase-inhibitor protein II [SSF50985] (1-207)
  IPR011037 Pyruvate kinase-like, insert domain superfamily [SSF50800] (231-328)
  IP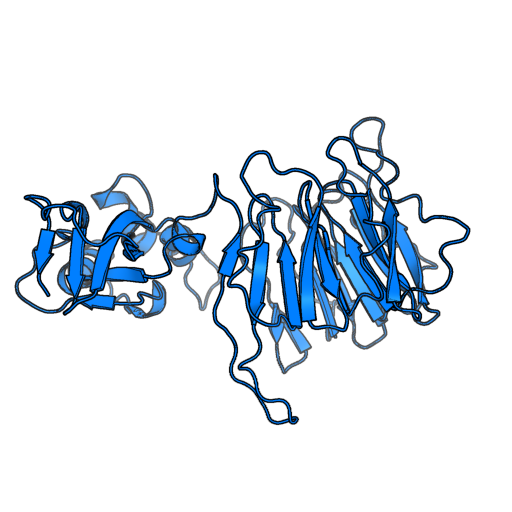R051709 Ubiquitin ligases and GTPase regulators [PTHR45622] (7-140)

Organism: Symbiodinium pilosum (NCBI:txid2952)

pLDDT: mean 82.01, std 16.9, range [22.92, 98.31]

Secondary structure (DSSP, 8-state):
-B-TTS-B---S--TTSTT---TT---EEEEEE-SSEEEEEETTS-EEEEE--TTSTT---TT---EEEEEE-SSEEEEEETTS-EEEEE--SSSS-SSTT---TT----SEEEE-SSEEEEE-TTS-EEEEE--TTSTT---TT--SEEEEEE-SSEEEEEETTS-EEEEE--TTSTT---TT---EEEEEE-SS-EEEEE--S--S-S-PPP--EEEE--SS--GGGT--EEEEEHHHHHHHHHHHTS---GGGG--SEEE-SS--TTGGGT-SEEEETTEEEEEEEEETTHHHHTEETTTTEE-HHHHHHHHHHHSSS-EEEEEEE---TTPPPPTTEEE-

Radius of gyration: 22.53 Å; chains: 1; bounding box: 48×52×66 Å

Foldseek 3Di:
DQDPQQDDQDADDCPFPQRVDDPPQAGFDDKEDEPFKIWTQHPQQDIAIGGDCPFPQGVPDPPLAGFDDKEGYHFKIWTQHPQQDIAIDGCDDPPLFQCQRVPPPPPGGFPDKEYEHFKIWTAHPLQDIAIGGDQPQNQRVDDPPQAGFDDWYYYHFKIWTQHPQQDIAMGGDCVFQQRPDDPPDAGFNDWYYYHFWIWTAHDPPDDDDDDDDDGDTDITGDDPDQLCNVFVAFEAEPQQQVLLCVQLVHHDDPCLVPGPYYDYDPAHHPLLQQAQWEDDPPWIKGWPFWGQCLQSSQAPPVPSDGVVSSQVSCCVPPVHSTHTIGIHTDPDDDDDDDPRYHYD

Sequence (344 aa):
AVTTGYQLVCFGDNKFGQCDVPPSLGMVTAVSAGTGHTCAVTMHGSLVCFGRNSRGECDVPADLGIVWSVSAGDDHTCAIQSSGRIVCFGGRGKFRDFGQCDVPPDLGPAVSVSAGNGHTCAVKPNGQLVCWGWNCRGQCLVPEDLGPILAVSAGNAVTCAVTITHQLVCFGSNIWNECEVPETLGPVTAAASGLSHTCAVQTDGEVPYQEHDCATQVAIGVMFAEKADIAPLLVVSTASLQALAEGAGKDIPADRFRPNVILEGPIEPHAEDTWDEMRIGPLRLKRLGPCARCAIVDVAQGQGKRDNAVYGALVQHRGQAVFGQYYRPMLREGALPSERALEV